Protein AF-A0A1V4BWB7-F1 (afdb_monomer)

Solvent-accessible surface area (backbone atoms only — not comparable to full-atom values): 20642 Å² total; per-residue (Å²): 146,87,88,88,88,85,84,88,91,84,83,90,84,82,88,85,82,88,80,96,76,82,94,84,78,76,69,77,76,63,47,62,66,50,51,54,54,48,50,62,63,54,66,79,53,86,84,67,81,90,70,73,50,73,68,50,43,53,51,14,32,57,49,35,65,58,34,25,68,77,72,52,50,54,88,41,44,70,60,51,52,50,48,33,22,75,69,68,36,31,64,73,89,55,71,66,53,59,60,57,43,18,52,18,40,15,50,45,24,48,78,68,77,42,82,51,59,18,49,67,43,75,66,52,43,54,53,48,49,62,55,74,71,51,90,84,80,83,86,74,83,72,81,63,79,58,46,68,92,53,27,50,78,29,22,69,79,28,43,75,71,51,69,60,80,74,37,77,70,62,63,72,67,77,68,92,73,94,74,65,86,89,62,67,47,40,52,41,37,31,44,65,68,57,40,58,32,33,44,40,38,46,54,56,37,50,39,64,67,51,40,74,71,70,68,73,68,69,41,59,58,62,29,39,49,58,34,27,39,23,40,53,48,74,42,65,78,55,100,53,96,77,32,58,9,20,31,40,33,38,31,28,33,26,40,35,39,30,80,85,68,45,80,46,44,31,22,42,34,42,35,45,31,17,20,17,22,92,94,20,53,33,28,42,84,86,64,48,75,45,75,91,46,65,69,50,31,58,20,92,72,51,36,73,69,34,78,40,47,40,68,60,33,47,43,79,59,56,32,56,50,22,15,23,12,18,28,63,73,32,28,32,41,34,32,22,33,45,47,91,35,80,60,94,62,82,87,54,95,83,44,50,69,40,66,38,68,67,46,39,93

Sequence (361 aa):
MLEALDRGIHGYFPFSHSGRLRRDRLDDWLTDELDEAIDEILDDFEGFDEFLTASQMSRAVQRNQVLSSQLGWQSHYDAIVRLLAATGCLRPNYSPGWQDLSAAIACWQQRQGLTADGIIGRDTWRRLQGILGRPTVPSQVKPSSPTQKALTYGVPGGTLLDPFYRDLDAKFIKKGKRTGRSRHLGIDVQARRGSPVYATLRPDVSIEKLNRYSLGISGQGMATLQYAKVFPWGISWDRQPGGYGGAVTLVCVYNYRRLNDLRAYFTLSIEYLHLITEQHPPKDDSGRLLEYANGRTLGPRMRHGAILYADELTGSSPLLVGYLGATRTPHVHIQASYRDGEYKTRPRRTDIKFDPTIMLY

Organism: NCBI:txid1960155

Foldseek 3Di:
DPPPDPDDDDDDDDDDDDDDDDPDPPPVPVPPVVVVVVVVVVVVPVPDDDFDDPVLLVVQLVQQVVVCVVVVCVVVQVVLQVVLCVVVLAPPPADDDSSSQLSSLLVVCVVVVHHSSSHCDPVVVVVSCVVSVDDDDDDDDDPPQDFLVQDPQQFRVWDWPDVCVVDPVSQLPLADDDDDPSPLLWTKTADPFFGWGFFAWDQWFFPVVVCSNVQPQQAGDIWGWFKWWKDKDFQPPDPDQQGLAIKMKTWIKTWDAGPVRDIFIKTKIKMKTQFAAPSQAAAELVRHGDPVCVNFHAANQRDHGRMGGNCNRNDRRTGTGTTFGSDHRTIIIMWMFIDGGDDNDDDDSPTRTHNCVSTGD

InterPro domains:
  IPR002477 Peptidoglycan binding-like [PF01471] (100-128)
  IPR036365 PGBD-like superfamily [SSF47090] (101-129)
  IPR036366 PGBD superfamily [G3DSA:1.10.101.10] (98-132)

Nearest PDB structures (foldseek):
  2ooj-assembly1_B  TM=1.207E-01  e=3.673E+00  Shewanella oneidensis MR-1

Secondary structure (DSSP, 8-state):
----S-S---------------SSSSSSSSSHHHHHHHHHHHHTTTT---PPPHHHHHHHHHHHHHHHHHTSGGGGHHHHHHHHHHTTSS-TT----HHHHHHHHHHHHHHTTS--SS---HHHHHHHHHHHTS-------------GGGEETTEET-EE--GGGT-TTHHHH----SSSGGG--SEEEE-STT-EEEE-B-SEEEHHHHHTTT---SB-SEEEEEEEEEEEEE--SSSSS--S-EEEEEEEEEEEEBTTS-EEEEEEEEEEEEE-BTTB--B-TTS-B-GGGTT--S-TT--TT-EEEHHHHHSSSPEEEEEB-SSSS-EEEEEEEEEES---SPPPTTSEEE-GGGTB-

Mean predicted aligned error: 17.78 Å

pLDDT: mean 71.64, std 20.45, range [27.72, 97.56]

Structure (mmCIF, N/CA/C/O backbone):
data_AF-A0A1V4BWB7-F1
#
_entry.id   AF-A0A1V4BWB7-F1
#
loop_
_atom_site.group_PDB
_atom_site.id
_atom_site.type_symbol
_atom_site.label_atom_id
_atom_site.label_alt_id
_atom_site.label_comp_id
_atom_site.label_asym_id
_atom_site.label_entity_id
_atom_site.label_seq_id
_atom_site.pdbx_PDB_ins_code
_atom_site.Cartn_x
_atom_site.Cartn_y
_atom_site.Cartn_z
_atom_site.occupancy
_atom_site.B_iso_or_equiv
_atom_site.auth_seq_id
_atom_site.auth_comp_id
_atom_site.auth_asym_id
_atom_site.auth_atom_id
_atom_site.pdbx_PDB_model_num
ATOM 1 N N . MET A 1 1 ? 22.613 11.356 -50.451 1.00 41.34 1 MET A N 1
ATOM 2 C CA . MET A 1 1 ? 22.021 12.162 -49.360 1.00 41.34 1 MET A CA 1
ATOM 3 C C . MET A 1 1 ? 23.138 12.790 -48.521 1.00 41.34 1 MET A C 1
ATOM 5 O O . MET A 1 1 ? 23.341 12.393 -47.385 1.00 41.34 1 MET A O 1
ATOM 9 N N . LEU A 1 2 ? 23.925 13.696 -49.124 1.00 32.97 2 LEU A N 1
ATOM 10 C CA . LEU A 1 2 ? 24.993 14.480 -48.473 1.00 32.97 2 LEU A CA 1
ATOM 11 C C . LEU A 1 2 ? 25.528 15.568 -49.438 1.00 32.97 2 LEU A C 1
ATOM 13 O O . LEU A 1 2 ? 26.725 15.661 -49.666 1.00 32.97 2 LEU A O 1
ATOM 17 N N . GLU A 1 3 ? 24.645 16.358 -50.071 1.00 34.06 3 GLU A N 1
ATOM 18 C CA . GLU A 1 3 ? 25.098 17.403 -51.017 1.00 34.06 3 GLU A CA 1
ATOM 19 C C . GLU A 1 3 ? 24.089 18.553 -51.259 1.00 34.06 3 GLU A C 1
ATOM 21 O O . GLU A 1 3 ? 23.891 18.995 -52.384 1.00 34.06 3 GLU A O 1
ATOM 26 N N . ALA A 1 4 ? 23.420 19.063 -50.215 1.00 33.25 4 ALA A N 1
ATOM 27 C CA . ALA A 1 4 ? 22.467 20.177 -50.383 1.00 33.25 4 ALA A CA 1
ATOM 28 C C . ALA A 1 4 ? 22.415 21.167 -49.203 1.00 33.25 4 ALA A C 1
ATOM 30 O O . ALA A 1 4 ? 21.342 21.604 -48.803 1.00 33.25 4 ALA A O 1
ATOM 31 N N . LEU A 1 5 ? 23.567 21.533 -48.630 1.00 33.09 5 LEU A N 1
ATOM 32 C CA . LEU A 1 5 ? 23.646 22.535 -47.552 1.00 33.09 5 LEU A CA 1
ATOM 33 C C . LEU A 1 5 ? 24.810 23.526 -47.743 1.00 33.09 5 LEU A C 1
ATOM 35 O O . LEU A 1 5 ? 25.464 23.900 -46.777 1.00 33.09 5 LEU A O 1
ATOM 39 N N . ASP A 1 6 ? 25.083 23.955 -48.982 1.00 34.56 6 ASP A N 1
ATOM 40 C CA . ASP A 1 6 ? 26.199 24.884 -49.245 1.00 34.56 6 ASP A CA 1
ATOM 41 C C . ASP A 1 6 ? 25.940 25.978 -50.295 1.00 34.56 6 ASP A C 1
ATOM 43 O O . ASP A 1 6 ? 26.852 26.385 -51.006 1.00 34.56 6 ASP A O 1
ATOM 47 N N . ARG A 1 7 ? 24.716 26.510 -50.428 1.00 32.66 7 ARG A N 1
ATOM 48 C CA . ARG A 1 7 ? 24.524 27.773 -51.175 1.00 32.66 7 ARG A CA 1
ATOM 49 C C . ARG A 1 7 ? 23.430 28.641 -50.569 1.00 32.66 7 ARG A C 1
ATOM 51 O O . ARG A 1 7 ? 22.255 28.320 -50.696 1.00 32.66 7 ARG A O 1
ATOM 58 N N . GLY A 1 8 ? 23.828 29.780 -49.994 1.00 29.75 8 GLY A N 1
ATOM 59 C CA . GLY A 1 8 ? 22.920 30.923 -49.849 1.00 29.75 8 GLY A CA 1
ATOM 60 C C . GLY A 1 8 ? 23.073 31.826 -48.623 1.00 29.75 8 GLY A C 1
ATOM 61 O O . GLY A 1 8 ? 22.055 32.273 -48.110 1.00 29.75 8 GLY A O 1
ATOM 62 N N . ILE A 1 9 ? 24.286 32.138 -48.147 1.00 39.94 9 ILE A N 1
ATOM 63 C CA . ILE A 1 9 ? 24.498 33.255 -47.202 1.00 39.94 9 ILE A CA 1
ATOM 64 C C . ILE A 1 9 ? 25.339 34.340 -47.883 1.00 39.94 9 ILE A C 1
ATOM 66 O O . ILE A 1 9 ? 26.558 34.261 -47.889 1.00 39.94 9 ILE A O 1
ATOM 70 N N . HIS A 1 10 ? 24.672 35.345 -48.453 1.00 32.78 10 HIS A N 1
ATOM 71 C CA . HIS A 1 10 ? 25.153 36.703 -48.772 1.00 32.78 10 HIS A CA 1
ATOM 72 C C . HIS A 1 10 ? 23.904 37.487 -49.220 1.00 32.78 10 HIS A C 1
ATOM 74 O O . HIS A 1 10 ? 23.202 37.018 -50.103 1.00 32.78 10 HIS A O 1
ATOM 80 N N . GLY A 1 11 ? 23.495 38.646 -48.718 1.00 27.72 11 GLY A N 1
ATOM 81 C CA . GLY A 1 11 ? 23.972 39.603 -47.730 1.00 27.72 11 GLY A CA 1
ATOM 82 C C . GLY A 1 11 ? 22.976 40.785 -47.724 1.00 27.72 11 GLY A C 1
ATOM 83 O O . GLY A 1 11 ? 22.028 40.791 -48.503 1.00 27.72 11 GLY A O 1
ATOM 84 N N . TYR A 1 12 ? 23.247 41.794 -46.890 1.00 29.14 12 TYR A N 1
ATOM 85 C CA . TYR A 1 12 ? 22.586 43.112 -46.787 1.00 29.14 12 TYR A CA 1
ATOM 86 C C . TYR A 1 12 ? 21.259 43.226 -46.012 1.00 29.14 12 TYR A C 1
ATOM 88 O O . TYR A 1 12 ? 20.168 43.077 -46.546 1.00 29.14 12 TYR A O 1
ATOM 96 N N . PHE A 1 13 ? 21.383 43.690 -44.763 1.00 28.58 13 PHE A N 1
ATOM 97 C CA . PHE A 1 13 ? 20.368 44.485 -44.066 1.00 28.58 13 PHE A CA 1
ATOM 98 C C . PHE A 1 13 ? 20.923 45.896 -43.814 1.00 28.58 13 PHE A C 1
ATOM 100 O O . PHE A 1 13 ? 21.972 46.017 -43.177 1.00 28.58 13 PHE A O 1
ATOM 107 N N . PRO A 1 14 ? 20.212 46.964 -44.216 1.00 38.03 14 PRO A N 1
ATOM 108 C CA . PRO A 1 14 ? 20.245 48.235 -43.516 1.00 38.03 14 PRO A CA 1
ATOM 109 C C . PRO A 1 14 ? 18.913 48.517 -42.796 1.00 38.03 14 PRO A C 1
ATOM 111 O O . PRO A 1 14 ? 17.891 47.866 -42.993 1.00 38.03 14 PRO A O 1
ATOM 114 N N . PHE A 1 15 ? 18.986 49.483 -41.889 1.00 31.62 15 PHE A N 1
ATOM 115 C CA . PHE A 1 15 ? 18.059 49.797 -40.807 1.00 31.62 15 PHE A CA 1
ATOM 116 C C . PHE A 1 15 ? 16.644 50.298 -41.196 1.00 31.62 15 PHE A C 1
ATOM 118 O O . PHE A 1 15 ? 16.490 51.243 -41.961 1.00 31.62 15 PHE A O 1
ATOM 125 N N . SER A 1 16 ? 15.668 49.830 -40.403 1.00 30.66 16 SER A N 1
ATOM 126 C CA . SER A 1 16 ? 14.622 50.600 -39.689 1.00 30.66 16 SER A CA 1
ATOM 127 C C . SER A 1 16 ? 13.200 50.813 -40.260 1.00 30.66 16 SER A C 1
ATOM 129 O O . SER A 1 16 ? 12.985 51.092 -41.429 1.00 30.66 16 SER A O 1
ATOM 131 N N . HIS A 1 17 ? 12.277 50.792 -39.284 1.00 27.77 17 HIS A N 1
ATOM 132 C CA . HIS A 1 17 ? 10.910 51.330 -39.187 1.00 27.77 17 HIS A CA 1
ATOM 133 C C . HIS A 1 17 ? 9.694 50.584 -39.781 1.00 27.77 17 HIS A C 1
ATOM 135 O O . HIS A 1 17 ? 9.448 50.543 -40.976 1.00 27.77 17 HIS A O 1
ATOM 141 N N . SER A 1 18 ? 8.869 50.126 -38.823 1.00 38.66 18 SER A N 1
ATOM 142 C CA . SER A 1 18 ? 7.396 50.122 -38.772 1.00 38.66 18 SER A CA 1
ATOM 143 C C . SER A 1 18 ? 6.608 49.575 -39.967 1.00 38.66 18 SER A C 1
ATOM 145 O O . SER A 1 18 ? 6.411 50.253 -40.968 1.00 38.66 18 SER A O 1
ATOM 147 N N . GLY A 1 19 ? 5.983 48.413 -39.771 1.00 27.83 19 GLY A N 1
ATOM 148 C CA . GLY A 1 19 ? 4.950 47.913 -40.674 1.00 27.83 19 GLY A CA 1
ATOM 149 C C . GLY A 1 19 ? 4.316 46.632 -40.154 1.00 27.83 19 GLY A C 1
ATOM 150 O O . GLY A 1 19 ? 4.832 45.542 -40.356 1.00 27.83 19 GLY A O 1
ATOM 151 N N . ARG A 1 20 ? 3.189 46.763 -39.457 1.00 43.62 20 ARG A N 1
ATOM 152 C CA . ARG A 1 20 ? 2.318 45.656 -39.056 1.00 43.62 20 ARG A CA 1
ATOM 153 C C . ARG A 1 20 ? 1.626 45.103 -40.309 1.00 43.62 20 ARG A C 1
ATOM 155 O O . ARG A 1 20 ? 0.682 45.732 -40.774 1.00 43.62 20 ARG A O 1
ATOM 162 N N . LEU A 1 21 ? 2.046 43.950 -40.836 1.00 33.38 21 LEU A N 1
ATOM 163 C CA . LEU A 1 21 ? 1.326 43.251 -41.911 1.00 33.38 21 LEU A CA 1
ATOM 164 C C . LEU A 1 21 ? 1.261 41.728 -41.680 1.00 33.38 21 LEU A C 1
ATOM 166 O O . LEU A 1 21 ? 2.263 41.032 -41.755 1.00 33.38 21 LEU A O 1
ATOM 170 N N . ARG A 1 22 ? 0.027 41.311 -41.356 1.00 33.91 22 ARG A N 1
ATOM 171 C CA . ARG A 1 22 ? -0.749 40.087 -41.661 1.00 33.91 22 ARG A CA 1
ATOM 172 C C . ARG A 1 22 ? -0.087 38.703 -41.603 1.00 33.91 22 ARG A C 1
ATOM 174 O O . ARG A 1 22 ? 0.901 38.421 -42.262 1.00 33.91 22 ARG A O 1
ATOM 181 N N . ARG A 1 23 ? -0.756 37.822 -40.853 1.00 35.28 23 ARG A N 1
ATOM 182 C CA . ARG A 1 23 ? -0.359 36.472 -40.438 1.00 35.28 23 ARG A CA 1
ATOM 183 C C . ARG A 1 23 ? -1.061 35.388 -41.268 1.00 35.28 23 ARG A C 1
ATOM 185 O O . ARG A 1 23 ? -1.191 34.268 -40.806 1.00 35.28 23 ARG A O 1
ATOM 192 N N . ASP A 1 24 ? -1.517 35.726 -42.473 1.00 41.19 24 ASP A N 1
ATOM 193 C CA . ASP A 1 24 ? -2.605 34.983 -43.124 1.00 41.19 24 ASP A CA 1
ATOM 194 C C . ASP A 1 24 ? -2.170 34.388 -44.479 1.00 41.19 24 ASP A C 1
ATOM 196 O O . ASP A 1 24 ? -2.973 34.276 -45.398 1.00 41.19 24 ASP A O 1
ATOM 200 N N . ARG A 1 25 ? -0.873 34.095 -44.667 1.00 41.81 25 ARG A N 1
ATOM 201 C CA . ARG A 1 25 ? -0.365 33.574 -45.956 1.00 41.81 25 ARG A CA 1
ATOM 202 C C . ARG A 1 25 ? 0.870 32.672 -45.885 1.00 41.81 25 ARG A C 1
ATOM 204 O O . ARG A 1 25 ? 1.511 32.453 -46.905 1.00 41.81 25 ARG A O 1
ATOM 211 N N . LEU A 1 26 ? 1.220 32.198 -44.692 1.00 36.69 26 LEU A N 1
ATOM 212 C CA . LEU A 1 26 ? 2.339 31.271 -44.471 1.00 36.69 26 LEU A CA 1
ATOM 213 C C . LEU A 1 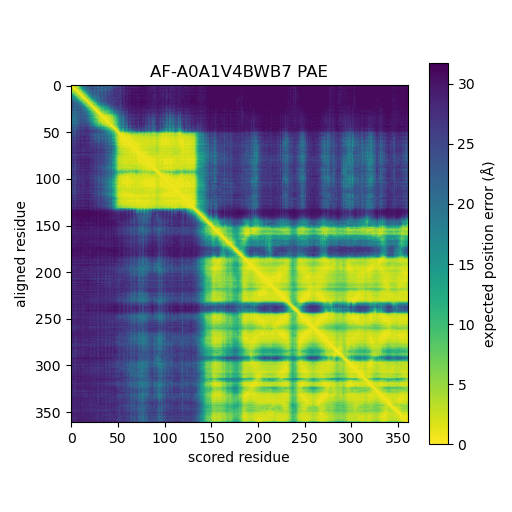26 ? 1.877 29.852 -44.101 1.00 36.69 26 LEU A C 1
ATOM 215 O O . LEU A 1 26 ? 2.723 28.971 -44.007 1.00 36.69 26 LEU A O 1
ATOM 219 N N . ASP A 1 27 ? 0.566 29.637 -43.950 1.00 43.03 27 ASP A N 1
ATOM 220 C CA . ASP A 1 27 ? 0.002 28.344 -43.543 1.00 43.03 27 ASP A CA 1
ATOM 221 C C . ASP A 1 27 ? -0.453 27.472 -44.734 1.00 43.03 27 ASP A C 1
ATOM 223 O O . ASP A 1 27 ? -0.511 26.262 -44.579 1.00 43.03 27 ASP A O 1
ATOM 227 N N . ASP A 1 28 ? -0.677 28.035 -45.930 1.00 47.97 28 ASP A N 1
ATOM 228 C CA . ASP A 1 28 ? -1.240 27.284 -47.077 1.00 47.97 28 ASP A CA 1
ATOM 229 C C . ASP A 1 28 ? -0.194 26.609 -47.989 1.00 47.97 28 ASP A C 1
ATOM 231 O O . ASP A 1 28 ? -0.557 25.843 -48.869 1.00 47.97 28 ASP A O 1
ATOM 235 N N . TRP A 1 29 ? 1.106 26.895 -47.841 1.00 44.22 29 TRP A N 1
ATOM 236 C CA . TRP A 1 29 ? 2.146 26.302 -48.712 1.00 44.22 29 TRP A CA 1
ATOM 237 C C . TRP A 1 29 ? 2.972 25.203 -48.028 1.00 44.22 29 TRP A C 1
ATOM 239 O O . TRP A 1 29 ? 3.779 24.545 -48.669 1.00 44.22 29 TRP A O 1
ATOM 249 N N . LEU A 1 30 ? 2.779 25.000 -46.722 1.00 44.06 30 LEU A N 1
ATOM 250 C CA . LEU A 1 30 ? 3.471 23.967 -45.938 1.00 44.06 30 LEU A CA 1
ATOM 251 C C . LEU A 1 30 ? 2.589 22.749 -45.632 1.00 44.06 30 LEU A C 1
ATOM 253 O O . LEU A 1 30 ? 3.098 21.774 -45.085 1.00 44.06 30 LEU A O 1
ATOM 257 N N . THR A 1 31 ? 1.296 22.802 -45.956 1.00 53.72 31 THR A N 1
ATOM 258 C CA . THR A 1 31 ? 0.353 21.695 -45.751 1.00 53.72 31 THR A CA 1
ATOM 259 C C . THR A 1 31 ? 0.317 20.752 -46.943 1.00 53.72 31 THR A C 1
ATOM 261 O O . THR A 1 31 ? 0.386 19.547 -46.750 1.00 53.72 31 THR A O 1
ATOM 264 N N . ASP A 1 32 ? 0.328 21.278 -48.167 1.00 48.19 32 ASP A N 1
ATOM 265 C CA . ASP A 1 32 ? 0.030 20.457 -49.346 1.00 48.19 32 ASP A CA 1
ATOM 266 C C . ASP A 1 32 ? 1.201 19.532 -49.740 1.00 48.19 32 ASP A C 1
ATOM 268 O O . ASP A 1 32 ? 0.980 18.364 -50.039 1.00 48.19 32 ASP A O 1
ATOM 272 N N . GLU A 1 33 ? 2.458 19.991 -49.641 1.00 52.78 33 GLU A N 1
ATOM 273 C CA . GLU A 1 33 ? 3.633 19.126 -49.887 1.00 52.78 33 GLU A CA 1
ATOM 274 C C . GLU A 1 33 ? 3.898 18.135 -48.740 1.00 52.78 33 GLU A C 1
ATOM 276 O O . GLU A 1 33 ? 4.535 17.101 -48.944 1.00 52.78 33 GLU A O 1
ATOM 281 N N . LEU A 1 34 ? 3.434 18.441 -47.523 1.00 52.09 34 LEU A N 1
ATOM 282 C CA . LEU A 1 34 ? 3.601 17.548 -46.377 1.00 52.09 34 LEU A CA 1
ATOM 283 C C . LEU A 1 34 ? 2.517 16.466 -46.359 1.00 52.09 34 LEU A C 1
ATOM 285 O O . LEU A 1 34 ? 2.826 15.331 -46.012 1.00 52.09 34 LEU A O 1
ATOM 289 N N . ASP A 1 35 ? 1.292 16.797 -46.768 1.00 50.22 35 ASP A N 1
ATOM 290 C CA . ASP A 1 35 ? 0.188 15.842 -46.857 1.00 50.22 35 ASP A CA 1
ATOM 291 C C . ASP A 1 35 ? 0.384 14.870 -48.037 1.00 50.22 35 ASP A C 1
ATOM 293 O O . ASP A 1 35 ? 0.224 13.667 -47.843 1.00 50.22 35 ASP A O 1
ATOM 297 N N . GLU A 1 36 ? 0.874 15.321 -49.203 1.00 53.59 36 GLU A N 1
ATOM 298 C CA . GLU A 1 36 ? 1.239 14.404 -50.304 1.00 53.59 36 GLU A CA 1
ATOM 299 C C . GLU A 1 36 ? 2.415 13.482 -49.936 1.00 53.59 36 GLU A C 1
ATOM 301 O O . GLU A 1 36 ? 2.388 12.292 -50.246 1.00 53.59 36 GLU A O 1
ATOM 306 N N . ALA A 1 37 ? 3.423 13.983 -49.209 1.00 54.28 37 ALA A N 1
ATOM 307 C CA . ALA A 1 37 ? 4.534 13.152 -48.735 1.00 54.28 37 ALA A CA 1
ATOM 308 C C . ALA A 1 37 ? 4.120 12.169 -47.623 1.00 54.28 37 ALA A C 1
ATOM 310 O O . ALA A 1 37 ? 4.767 11.138 -47.436 1.00 54.28 37 ALA A O 1
ATOM 311 N N . ILE A 1 38 ? 3.064 12.479 -46.864 1.00 53.22 38 ILE A N 1
ATOM 312 C CA . ILE A 1 38 ? 2.487 11.574 -45.866 1.00 53.22 38 ILE A CA 1
ATOM 313 C C . ILE A 1 38 ? 1.668 10.481 -46.558 1.00 53.22 38 ILE A C 1
ATOM 315 O O . ILE A 1 38 ? 1.820 9.319 -46.186 1.00 53.22 38 ILE A O 1
ATOM 319 N N . ASP A 1 39 ? 0.883 10.813 -47.583 1.00 45.84 39 ASP A N 1
ATOM 320 C CA . ASP A 1 39 ? 0.084 9.831 -48.324 1.00 45.84 39 ASP A CA 1
ATOM 321 C C . ASP A 1 39 ? 0.965 8.867 -49.148 1.00 45.84 39 ASP A C 1
ATOM 323 O O . ASP A 1 39 ? 0.732 7.659 -49.120 1.00 45.84 39 ASP A O 1
ATOM 327 N N . GLU A 1 40 ? 2.069 9.334 -49.752 1.00 52.09 40 GLU A N 1
ATOM 328 C CA . GLU A 1 40 ? 3.040 8.453 -50.438 1.00 52.09 40 GLU A CA 1
ATOM 329 C C . GLU A 1 40 ? 3.780 7.500 -49.473 1.00 52.09 40 GLU A C 1
ATOM 331 O O . GLU A 1 40 ? 4.120 6.375 -49.838 1.00 52.09 40 GLU A O 1
ATOM 336 N N . ILE A 1 41 ? 4.010 7.910 -48.218 1.00 53.12 41 ILE A N 1
ATOM 337 C CA . ILE A 1 41 ? 4.605 7.045 -47.178 1.00 53.12 41 ILE A CA 1
ATOM 338 C C . ILE A 1 41 ? 3.577 6.040 -46.625 1.00 53.12 41 ILE A C 1
ATOM 340 O O . ILE A 1 41 ? 3.964 4.985 -46.111 1.00 53.12 41 ILE A O 1
ATOM 344 N N . LEU A 1 42 ? 2.282 6.353 -46.707 1.00 44.00 42 LEU A N 1
ATOM 345 C CA . LEU A 1 42 ? 1.202 5.517 -46.183 1.00 44.00 42 LEU A CA 1
ATOM 346 C C . LEU A 1 42 ? 0.732 4.441 -47.173 1.00 44.00 42 LEU A C 1
ATOM 348 O O . LEU A 1 42 ? 0.340 3.366 -46.715 1.00 44.00 42 LEU A O 1
ATOM 352 N N . ASP A 1 43 ? 0.850 4.664 -48.484 1.00 42.81 43 ASP A N 1
ATOM 353 C CA . ASP A 1 43 ? 0.451 3.680 -49.507 1.00 42.81 43 ASP A CA 1
ATOM 354 C C . ASP A 1 43 ? 1.457 2.520 -49.680 1.00 42.81 43 ASP A C 1
ATOM 356 O O . ASP A 1 43 ? 1.069 1.404 -50.028 1.00 42.81 43 ASP A O 1
ATOM 360 N N . ASP A 1 44 ? 2.734 2.704 -49.321 1.00 41.91 44 ASP A N 1
ATOM 361 C CA . ASP A 1 44 ? 3.753 1.634 -49.351 1.00 41.91 44 ASP A CA 1
ATOM 362 C C . ASP A 1 44 ? 3.702 0.691 -48.123 1.00 41.91 44 ASP A C 1
ATOM 364 O O . ASP A 1 44 ? 4.496 -0.249 -47.999 1.00 41.91 44 ASP A O 1
ATOM 368 N N . PHE A 1 45 ? 2.753 0.908 -47.202 1.00 42.16 45 PHE A N 1
ATOM 369 C CA . PHE A 1 45 ? 2.585 0.140 -45.961 1.00 42.16 45 PHE A CA 1
ATOM 370 C C . PHE A 1 45 ? 1.312 -0.733 -45.936 1.00 42.16 45 PHE A C 1
ATOM 372 O O . PHE A 1 45 ? 0.800 -1.075 -44.864 1.00 42.16 45 PHE A O 1
ATOM 379 N N . GLU A 1 46 ? 0.816 -1.170 -47.099 1.00 41.88 46 GLU A N 1
ATOM 380 C CA . GLU A 1 46 ? -0.257 -2.171 -47.200 1.00 41.88 46 GLU A CA 1
ATOM 381 C C . GLU A 1 46 ? 0.228 -3.573 -46.783 1.00 41.88 46 GLU A C 1
ATOM 383 O O . GLU A 1 46 ? 0.567 -4.446 -47.583 1.00 41.88 46 GLU A O 1
ATOM 388 N N . GLY A 1 47 ? 0.265 -3.798 -45.470 1.00 42.69 47 GLY A N 1
ATOM 389 C CA . GLY A 1 47 ? 0.527 -5.113 -44.886 1.00 42.69 47 GLY A CA 1
ATOM 390 C C . GLY A 1 47 ? 0.798 -5.137 -43.383 1.00 42.69 47 GLY A C 1
ATOM 391 O O . GLY A 1 47 ? 1.259 -6.163 -42.883 1.00 42.69 47 GLY A O 1
ATOM 392 N N . PHE A 1 48 ? 0.555 -4.044 -42.653 1.00 40.53 48 PHE A N 1
ATOM 393 C CA . PHE A 1 48 ? 0.947 -3.931 -41.248 1.00 40.53 48 PHE A CA 1
ATOM 394 C C . PHE A 1 48 ? -0.244 -3.833 -40.291 1.00 40.53 48 PHE A C 1
ATOM 396 O O . PHE A 1 48 ? -1.149 -3.028 -40.476 1.00 40.53 48 PHE A O 1
ATOM 403 N N . ASP A 1 49 ? -0.194 -4.698 -39.275 1.00 50.16 49 ASP A N 1
ATOM 404 C CA . ASP A 1 49 ? -1.109 -4.873 -38.144 1.00 50.16 49 ASP A CA 1
ATOM 405 C C . ASP A 1 49 ? -2.011 -3.670 -37.811 1.00 50.16 49 ASP A C 1
ATOM 407 O O . ASP A 1 49 ? -1.544 -2.567 -37.529 1.00 50.16 49 ASP A O 1
ATOM 411 N N . GLU A 1 50 ? -3.319 -3.930 -37.743 1.00 56.44 50 GLU A N 1
ATOM 412 C CA . GLU A 1 50 ? -4.353 -2.987 -37.311 1.00 56.44 50 GLU A CA 1
ATOM 413 C C . GLU A 1 50 ? -4.142 -2.608 -35.831 1.00 56.44 50 GLU A C 1
ATOM 415 O O . GLU A 1 50 ? -4.668 -3.227 -34.901 1.00 56.44 50 GLU A O 1
ATOM 420 N N . PHE A 1 51 ? -3.314 -1.594 -35.585 1.00 64.81 51 PHE A N 1
ATOM 421 C CA . PHE A 1 51 ? -3.148 -1.011 -34.259 1.00 64.81 51 PHE A CA 1
ATOM 422 C C . PHE A 1 51 ? -4.425 -0.268 -33.841 1.00 64.81 51 PHE A C 1
ATOM 424 O O . PHE A 1 51 ? -5.042 0.452 -34.624 1.00 64.81 51 PHE A O 1
ATOM 431 N N . LEU A 1 52 ? -4.804 -0.395 -32.563 1.00 76.31 52 LEU A N 1
ATOM 432 C CA . LEU A 1 52 ? -5.928 0.352 -31.991 1.00 76.31 52 LEU A CA 1
ATOM 433 C C . LEU A 1 52 ? -5.724 1.864 -32.169 1.00 76.31 52 LEU A C 1
ATOM 435 O O . LEU A 1 52 ? -4.736 2.423 -31.687 1.00 76.31 52 LEU A O 1
ATOM 439 N N . THR A 1 53 ? -6.713 2.549 -32.744 1.00 84.44 53 THR A N 1
ATOM 440 C CA . THR A 1 53 ? -6.744 4.019 -32.767 1.00 84.44 53 THR A CA 1
ATOM 441 C C . THR A 1 53 ? -6.774 4.585 -31.342 1.00 84.44 53 THR A C 1
ATOM 443 O O . THR A 1 53 ? -7.225 3.931 -30.395 1.00 84.44 53 THR A O 1
ATOM 446 N N . ALA A 1 54 ? -6.377 5.848 -31.165 1.00 68.25 54 ALA A N 1
ATOM 447 C CA . ALA A 1 54 ? -6.399 6.509 -29.855 1.00 68.25 54 ALA A CA 1
ATOM 448 C C . ALA A 1 54 ? -7.790 6.475 -29.176 1.00 68.25 54 ALA A C 1
ATOM 450 O O . ALA A 1 54 ? -7.893 6.292 -27.958 1.00 68.25 54 ALA A O 1
ATOM 451 N N . SER A 1 55 ? -8.867 6.591 -29.963 1.00 69.94 55 SER A N 1
ATOM 452 C CA . SER A 1 55 ? -10.251 6.503 -29.475 1.00 69.94 55 SER A CA 1
ATOM 453 C C . SER A 1 55 ? -10.606 5.087 -29.004 1.00 69.94 55 SER A C 1
ATOM 455 O O . SER A 1 55 ? -11.130 4.907 -27.898 1.00 69.94 55 SER A O 1
ATOM 457 N N . GLN A 1 56 ? -10.252 4.061 -29.787 1.00 79.12 56 GLN A N 1
ATOM 458 C CA . GLN A 1 56 ? -10.464 2.661 -29.406 1.00 79.12 56 GLN A CA 1
ATOM 459 C C . GLN A 1 56 ? -9.639 2.286 -28.169 1.00 79.12 56 GLN A C 1
ATOM 461 O O . GLN A 1 56 ? -10.172 1.673 -27.246 1.00 79.12 56 GLN A O 1
ATOM 466 N N . MET A 1 57 ? -8.384 2.736 -28.088 1.00 80.12 57 MET A N 1
ATOM 467 C CA . MET A 1 57 ? -7.511 2.527 -26.933 1.00 80.12 57 MET A CA 1
ATOM 468 C C . MET A 1 57 ? -8.096 3.140 -25.653 1.00 80.12 57 MET A C 1
ATOM 470 O O . MET A 1 57 ? -8.167 2.480 -24.615 1.00 80.12 57 MET A O 1
ATOM 474 N N . SER A 1 58 ? -8.567 4.390 -25.713 1.00 62.50 58 SER A N 1
ATOM 475 C CA . SER A 1 58 ? -9.200 5.061 -24.569 1.00 62.50 58 SER A CA 1
ATOM 476 C C . SER A 1 58 ? -10.443 4.306 -24.084 1.00 62.50 58 SER A C 1
ATOM 478 O O . SER A 1 58 ? -10.602 4.038 -22.887 1.00 62.50 58 SER A O 1
ATOM 480 N N . ARG A 1 59 ? -11.294 3.870 -25.022 1.00 71.56 59 ARG A N 1
ATOM 481 C CA . ARG A 1 59 ? -12.470 3.045 -24.725 1.00 71.56 59 ARG A CA 1
ATOM 482 C C . ARG A 1 59 ? -12.079 1.704 -24.102 1.00 71.56 59 ARG A C 1
ATOM 484 O O . ARG A 1 59 ? -12.726 1.281 -23.140 1.00 71.56 59 ARG A O 1
ATOM 491 N N . ALA A 1 60 ? -11.038 1.051 -24.614 1.00 76.81 60 ALA A N 1
ATOM 492 C CA . ALA A 1 60 ? -10.567 -0.232 -24.112 1.00 76.81 60 ALA A CA 1
ATOM 493 C C . ALA A 1 60 ? -10.074 -0.129 -22.664 1.00 76.81 60 ALA A C 1
ATOM 495 O O . ALA A 1 60 ? -10.505 -0.892 -21.798 1.00 76.81 60 ALA A O 1
ATOM 496 N N . VAL A 1 61 ? -9.275 0.900 -22.370 1.00 68.88 61 VAL A N 1
ATOM 497 C CA . VAL A 1 61 ? -8.800 1.217 -21.018 1.00 68.88 61 VAL A CA 1
ATOM 498 C C . VAL A 1 61 ? -9.961 1.402 -20.041 1.00 68.88 61 VAL A C 1
ATOM 500 O O . VAL A 1 61 ? -9.982 0.770 -18.982 1.00 68.88 61 VAL A O 1
ATOM 503 N N . GLN A 1 62 ? -10.938 2.244 -20.387 1.00 60.31 62 GLN A N 1
ATOM 504 C CA . GLN A 1 62 ? -12.089 2.519 -19.520 1.00 60.31 62 GLN A CA 1
ATOM 505 C C . GLN A 1 62 ? -12.929 1.260 -19.280 1.00 60.31 62 GLN A C 1
ATOM 507 O O . GLN A 1 62 ? -13.321 0.969 -18.148 1.00 60.31 62 GLN A O 1
ATOM 512 N N . ARG A 1 63 ? -13.179 0.474 -20.334 1.00 75.38 63 ARG A N 1
ATOM 513 C CA . ARG A 1 63 ? -13.947 -0.773 -20.234 1.00 75.38 63 ARG A CA 1
ATOM 514 C C . ARG A 1 63 ? -13.226 -1.814 -19.392 1.00 75.38 63 ARG A C 1
ATOM 516 O O . ARG A 1 63 ? -13.869 -2.433 -18.551 1.00 75.38 63 ARG A O 1
ATOM 523 N N . ASN A 1 64 ? -11.915 -1.969 -19.554 1.00 76.75 64 ASN A N 1
ATOM 524 C CA . ASN A 1 64 ? -11.128 -2.917 -18.772 1.00 76.75 64 ASN A CA 1
ATOM 525 C C . ASN A 1 64 ? -11.110 -2.567 -17.284 1.00 76.75 64 ASN A C 1
ATOM 527 O O . ASN A 1 64 ? -11.267 -3.459 -16.456 1.00 76.75 64 ASN A O 1
ATOM 531 N N . GLN A 1 65 ? -11.007 -1.284 -16.929 1.00 71.38 65 GLN A N 1
ATOM 532 C CA . GLN A 1 65 ? -11.106 -0.848 -15.533 1.00 71.38 65 GLN A CA 1
ATOM 533 C C . GLN A 1 65 ? -12.420 -1.300 -14.884 1.00 71.38 65 GLN A C 1
ATOM 535 O O . GLN A 1 65 ? -12.391 -1.896 -13.810 1.00 71.38 65 GLN A O 1
ATOM 540 N N . VAL A 1 66 ? -13.554 -1.083 -15.555 1.00 62.75 66 VAL A N 1
ATOM 541 C CA . VAL A 1 66 ? -14.882 -1.468 -15.046 1.00 62.75 66 VAL A CA 1
ATOM 542 C C . VAL A 1 66 ? -15.084 -2.989 -15.041 1.00 62.75 66 VAL A C 1
ATOM 544 O O . VAL A 1 66 ? -15.528 -3.561 -14.045 1.00 62.75 66 VAL A O 1
ATOM 547 N N . LEU A 1 67 ? -14.755 -3.662 -16.145 1.00 68.25 67 LEU A N 1
ATOM 548 C CA . LEU A 1 67 ? -15.028 -5.090 -16.323 1.00 68.25 67 LEU A CA 1
ATOM 549 C C . LEU A 1 67 ? -14.125 -5.983 -15.467 1.00 68.25 67 LEU A C 1
ATOM 551 O O . LEU A 1 67 ? -14.541 -7.087 -15.121 1.00 68.25 67 LEU A O 1
ATOM 555 N N . SER A 1 68 ? -12.939 -5.500 -15.085 1.00 65.06 68 SER A N 1
ATOM 556 C CA . SER A 1 68 ? -11.992 -6.227 -14.230 1.00 65.06 68 SER A CA 1
ATOM 557 C C . SER A 1 68 ? -12.611 -6.767 -12.949 1.00 65.06 68 SER A C 1
ATOM 559 O O . SER A 1 68 ? -12.440 -7.948 -12.634 1.00 65.06 68 SER A O 1
ATOM 561 N N . SER A 1 69 ? -13.387 -5.939 -12.255 1.00 60.44 69 SER A N 1
ATOM 562 C CA . SER A 1 69 ? -14.077 -6.340 -11.034 1.00 60.44 69 SER A CA 1
ATOM 563 C C . SER A 1 69 ? -15.403 -7.042 -11.345 1.00 60.44 69 SER A C 1
ATOM 565 O O . SER A 1 69 ? -15.710 -8.051 -10.721 1.00 60.44 69 SER A O 1
ATOM 567 N N . GLN A 1 70 ? -16.166 -6.578 -12.347 1.00 63.19 70 GLN A N 1
ATOM 568 C CA . GLN A 1 70 ? -17.484 -7.149 -12.680 1.00 63.19 70 GLN A CA 1
ATOM 569 C C . GLN A 1 70 ? -17.423 -8.602 -13.171 1.00 63.19 70 GLN A C 1
ATOM 571 O O . GLN A 1 70 ? -18.314 -9.393 -12.876 1.00 63.19 70 GLN A O 1
ATOM 576 N N . LEU A 1 71 ? -16.387 -8.950 -13.934 1.00 62.69 71 LEU A N 1
ATOM 577 C CA . LEU A 1 71 ? -16.159 -10.306 -14.442 1.00 62.69 71 LEU A CA 1
ATOM 578 C C . LEU A 1 71 ? -15.184 -11.104 -13.564 1.00 62.69 71 LEU A C 1
ATOM 580 O O . LEU A 1 71 ? -14.925 -12.276 -13.841 1.00 62.69 71 LEU A O 1
ATOM 584 N N . GLY A 1 72 ? -14.628 -10.471 -12.526 1.00 61.12 72 GLY A N 1
ATOM 585 C CA . GLY A 1 72 ? -13.713 -11.087 -11.568 1.00 61.12 72 GLY A CA 1
ATOM 586 C C . GLY A 1 72 ? -12.320 -11.404 -12.114 1.00 61.12 72 GLY A C 1
ATOM 587 O O . GLY A 1 72 ? -11.528 -12.017 -11.407 1.00 61.12 72 GLY A O 1
ATOM 588 N N . TRP A 1 73 ? -11.971 -10.996 -13.339 1.00 79.50 73 TRP A N 1
ATOM 589 C CA . TRP A 1 73 ? -10.657 -11.312 -13.910 1.00 79.50 73 TRP A CA 1
ATOM 590 C C . TRP A 1 73 ? -9.508 -10.531 -13.268 1.00 79.50 73 TRP A C 1
ATOM 592 O O . TRP A 1 73 ? -8.348 -10.906 -13.434 1.00 79.50 73 TRP A O 1
ATOM 602 N N . GLN A 1 74 ? -9.801 -9.490 -12.482 1.00 68.88 74 GLN A N 1
ATOM 603 C CA . GLN A 1 74 ? -8.793 -8.746 -11.726 1.00 68.88 74 GLN A CA 1
ATOM 604 C C . GLN A 1 74 ? -7.977 -9.642 -10.777 1.00 68.88 74 GLN A C 1
ATOM 606 O O . GLN A 1 74 ? -6.774 -9.435 -10.638 1.00 68.88 74 GLN A O 1
ATOM 611 N N . SER A 1 75 ? -8.583 -10.676 -10.181 1.00 62.34 75 SER A N 1
ATOM 612 C CA . SER A 1 75 ? -7.863 -11.654 -9.344 1.00 62.34 75 SER A CA 1
ATOM 613 C C . SER A 1 75 ? -6.895 -12.536 -10.147 1.00 62.34 75 SER A C 1
ATOM 615 O O . SER A 1 75 ? -6.013 -13.177 -9.579 1.00 62.34 75 SER A O 1
ATOM 617 N N . HIS A 1 76 ? -7.026 -12.539 -11.476 1.00 73.06 76 HIS A N 1
ATOM 618 C CA . HIS A 1 76 ? -6.196 -13.280 -12.419 1.00 73.06 76 HIS A CA 1
ATOM 619 C C . HIS A 1 76 ? -5.235 -12.381 -13.206 1.00 73.06 76 HIS A C 1
ATOM 621 O O . HIS A 1 76 ? -4.566 -12.873 -14.115 1.00 73.06 76 HIS A O 1
ATOM 627 N N . TYR A 1 77 ? -5.128 -11.094 -12.857 1.00 73.69 77 TYR A N 1
ATOM 628 C CA . TYR A 1 77 ? -4.319 -10.105 -13.575 1.00 73.69 77 TYR A CA 1
ATOM 629 C C . TYR A 1 77 ? -2.897 -10.598 -13.877 1.00 73.69 77 TYR A C 1
ATOM 631 O O . TYR A 1 77 ? -2.476 -10.611 -15.031 1.00 73.69 77 TYR A O 1
ATOM 639 N N . ASP A 1 78 ? -2.187 -11.110 -12.871 1.00 67.25 78 ASP A N 1
ATOM 640 C CA . ASP A 1 78 ? -0.818 -11.607 -13.045 1.00 67.25 78 ASP A CA 1
ATOM 641 C C . ASP A 1 78 ? -0.738 -12.810 -13.992 1.00 67.25 78 ASP A C 1
ATOM 643 O O . ASP A 1 78 ? 0.249 -12.996 -14.702 1.00 67.25 78 ASP A O 1
ATOM 647 N N . ALA A 1 79 ? -1.759 -13.669 -13.989 1.00 74.81 79 ALA A N 1
ATOM 648 C CA . ALA A 1 79 ? -1.820 -14.823 -14.877 1.00 74.81 79 ALA A CA 1
ATOM 649 C C . ALA A 1 79 ? -2.085 -14.391 -16.326 1.00 74.81 79 ALA A C 1
ATOM 651 O O . ALA A 1 79 ? -1.462 -14.927 -17.239 1.00 74.81 79 ALA A O 1
ATOM 652 N N . ILE A 1 80 ? -2.936 -13.381 -16.517 1.00 83.81 80 ILE A N 1
ATOM 653 C CA . ILE A 1 80 ? -3.201 -12.760 -17.817 1.00 83.81 80 ILE A CA 1
ATOM 654 C C . ILE A 1 80 ? -1.922 -12.106 -18.348 1.00 83.81 80 ILE A C 1
ATOM 656 O O . ILE A 1 80 ? -1.490 -12.434 -19.444 1.00 83.81 80 ILE A O 1
ATOM 660 N N . VAL A 1 81 ? -1.248 -11.267 -17.556 1.00 79.19 81 VAL A N 1
ATOM 661 C CA . VAL A 1 81 ? 0.013 -10.610 -17.951 1.00 79.19 81 VAL A CA 1
ATOM 662 C C . VAL A 1 81 ? 1.091 -11.631 -18.330 1.00 79.19 81 VAL A C 1
ATOM 664 O O . VAL A 1 81 ? 1.755 -11.472 -19.354 1.00 79.19 81 VAL A O 1
ATOM 667 N N . ARG A 1 82 ? 1.236 -12.721 -17.561 1.00 76.81 82 ARG A N 1
ATOM 668 C CA . ARG A 1 82 ? 2.165 -13.815 -17.897 1.00 76.81 82 ARG A CA 1
ATOM 669 C C . ARG A 1 82 ? 1.811 -14.504 -19.210 1.00 76.81 82 ARG A C 1
ATOM 671 O O . ARG A 1 82 ? 2.715 -14.791 -19.987 1.00 76.81 82 ARG A O 1
ATOM 678 N N . LEU A 1 83 ? 0.527 -14.762 -19.455 1.00 87.50 83 LEU A N 1
ATOM 679 C CA . LEU A 1 83 ? 0.076 -15.352 -20.712 1.00 87.50 83 LEU A CA 1
ATOM 680 C C . LEU A 1 83 ? 0.409 -14.433 -21.890 1.00 87.50 83 LEU A C 1
ATOM 682 O O . LEU A 1 83 ? 1.003 -14.896 -22.855 1.00 87.50 83 LEU A O 1
ATOM 686 N N . LEU A 1 84 ? 0.097 -13.138 -21.789 1.00 88.81 84 LEU A N 1
ATOM 687 C CA . LEU A 1 84 ? 0.375 -12.166 -22.851 1.00 88.81 84 LEU A CA 1
ATOM 688 C C . LEU A 1 84 ? 1.871 -12.060 -23.156 1.00 88.81 84 LEU A C 1
ATOM 690 O O . LEU A 1 84 ? 2.260 -11.953 -24.320 1.00 88.81 84 LEU A O 1
ATOM 694 N N . ALA A 1 85 ? 2.710 -12.138 -22.120 1.00 78.25 85 ALA A N 1
ATOM 695 C CA . ALA A 1 85 ? 4.155 -12.183 -22.281 1.00 78.25 85 ALA A CA 1
ATOM 696 C C . ALA A 1 85 ? 4.628 -13.473 -22.966 1.00 78.25 85 ALA A C 1
ATOM 698 O O . ALA A 1 85 ? 5.425 -13.422 -23.900 1.00 78.25 85 ALA A O 1
ATOM 699 N N . ALA A 1 86 ? 4.103 -14.627 -22.547 1.00 78.94 86 ALA A N 1
ATOM 700 C CA . ALA A 1 86 ? 4.430 -15.922 -23.140 1.00 78.94 86 ALA A CA 1
ATOM 701 C C . ALA A 1 86 ? 3.982 -16.031 -24.606 1.00 78.94 86 ALA A C 1
ATOM 703 O O . ALA A 1 86 ? 4.617 -16.725 -25.394 1.00 78.94 86 ALA A O 1
ATOM 704 N N . THR A 1 87 ? 2.915 -15.325 -24.989 1.00 86.38 87 THR A N 1
ATOM 705 C CA . THR A 1 87 ? 2.453 -15.256 -26.379 1.00 86.38 87 THR A CA 1
ATOM 706 C C . THR A 1 87 ? 3.130 -14.152 -27.184 1.00 86.38 87 THR A C 1
ATOM 708 O O . THR A 1 87 ? 2.732 -13.937 -28.321 1.00 86.38 87 THR A O 1
ATOM 711 N N . GLY A 1 88 ? 4.103 -13.421 -26.629 1.00 84.31 88 GLY A N 1
ATOM 712 C CA . GLY A 1 88 ? 4.804 -12.336 -27.324 1.00 84.31 88 GLY A CA 1
ATOM 713 C C . GLY A 1 88 ? 3.948 -11.100 -27.624 1.00 84.31 88 GLY A C 1
ATOM 714 O O . GLY A 1 88 ? 4.384 -10.236 -28.374 1.00 84.31 88 GLY A O 1
ATOM 715 N N . CYS A 1 89 ? 2.747 -11.002 -27.045 1.00 88.25 89 CYS A N 1
ATOM 716 C CA . CYS A 1 89 ? 1.898 -9.808 -27.142 1.00 88.25 89 CYS A CA 1
ATOM 717 C C . CYS A 1 89 ? 2.228 -8.767 -26.076 1.00 88.25 89 CYS A C 1
ATOM 719 O O . CYS A 1 89 ? 1.771 -7.630 -26.131 1.00 88.25 89 CYS A O 1
ATOM 721 N N . LEU A 1 90 ? 3.031 -9.160 -25.094 1.00 83.44 90 LEU A N 1
ATOM 722 C CA . LEU A 1 90 ? 3.587 -8.282 -24.094 1.00 83.44 90 LEU A CA 1
ATOM 723 C C . LEU A 1 90 ? 5.071 -8.591 -23.940 1.00 83.44 90 LEU A C 1
ATOM 725 O O . LEU A 1 90 ? 5.510 -9.729 -24.096 1.00 83.44 90 LEU A O 1
ATOM 729 N N . ARG A 1 91 ? 5.863 -7.578 -23.602 1.00 70.25 91 ARG A N 1
ATOM 730 C CA . ARG A 1 91 ? 7.268 -7.802 -23.264 1.00 70.25 91 ARG A CA 1
ATOM 731 C C . ARG A 1 91 ? 7.370 -8.690 -22.008 1.00 70.25 91 ARG A C 1
ATOM 733 O O . ARG A 1 91 ? 6.622 -8.469 -21.052 1.00 70.25 91 ARG A O 1
ATOM 740 N N . PRO A 1 92 ? 8.282 -9.678 -21.961 1.00 50.16 92 PRO A N 1
ATOM 741 C CA . PRO A 1 92 ? 8.538 -10.440 -20.742 1.00 50.16 92 PRO A CA 1
ATOM 742 C C . PRO A 1 92 ? 8.969 -9.529 -19.588 1.00 50.16 92 PRO A C 1
ATOM 744 O O . PRO A 1 92 ? 9.662 -8.537 -19.803 1.00 50.16 92 PRO A O 1
ATOM 747 N N . ASN A 1 93 ? 8.587 -9.878 -18.356 1.00 48.19 93 ASN A N 1
ATOM 748 C CA . ASN A 1 93 ? 8.940 -9.144 -17.128 1.00 48.19 93 ASN A CA 1
ATOM 749 C C . ASN A 1 93 ? 8.496 -7.668 -17.096 1.00 48.19 93 ASN A C 1
ATOM 751 O O . ASN A 1 93 ? 8.998 -6.882 -16.293 1.00 48.19 93 ASN A O 1
ATOM 755 N N . TYR A 1 94 ? 7.533 -7.301 -17.940 1.00 51.25 94 TYR A N 1
ATOM 756 C CA . TYR A 1 94 ? 6.930 -5.979 -17.991 1.00 51.25 94 TYR A CA 1
ATOM 757 C C . TYR A 1 94 ? 5.559 -5.996 -17.302 1.00 51.25 94 TYR A C 1
ATOM 759 O O . TYR A 1 94 ? 4.725 -6.853 -17.589 1.00 51.25 94 TYR A O 1
ATOM 767 N N . SER A 1 95 ? 5.327 -5.057 -16.379 1.00 55.34 95 SER A N 1
ATOM 768 C CA . SER A 1 95 ? 4.013 -4.843 -15.761 1.00 55.34 95 SER A CA 1
ATOM 769 C C . SER A 1 95 ? 3.307 -3.708 -16.505 1.00 55.34 95 SER A C 1
ATOM 771 O O . SER A 1 95 ? 3.683 -2.550 -16.306 1.00 55.34 95 SER A O 1
ATOM 773 N N . PRO A 1 96 ? 2.307 -4.002 -17.348 1.00 61.91 96 PRO A N 1
ATOM 774 C CA . PRO A 1 96 ? 1.732 -3.004 -18.234 1.00 61.91 96 PRO A CA 1
ATOM 775 C C . PRO A 1 96 ? 0.899 -1.971 -17.474 1.00 61.91 96 PRO A C 1
ATOM 777 O O . PRO A 1 96 ? 0.220 -2.297 -16.494 1.00 61.91 96 PRO A O 1
ATOM 780 N N . GLY A 1 97 ? 0.915 -0.724 -17.958 1.00 58.41 97 GLY A N 1
ATOM 781 C CA . GLY A 1 97 ? -0.155 0.228 -17.673 1.00 58.41 97 GLY A CA 1
ATOM 782 C C . GLY A 1 97 ? -1.453 -0.199 -18.369 1.00 58.41 97 GLY A C 1
ATOM 783 O O . GLY A 1 97 ? -1.485 -1.167 -19.122 1.00 58.41 97 GLY A O 1
ATOM 784 N N . TRP A 1 98 ? -2.559 0.519 -18.151 1.00 69.56 98 TRP A N 1
ATOM 785 C CA . TRP A 1 98 ? -3.835 0.132 -18.775 1.00 69.56 98 TRP A CA 1
ATOM 786 C C . TRP A 1 98 ? -3.809 0.192 -20.306 1.00 69.56 98 TRP A C 1
ATOM 788 O O . TRP A 1 98 ? -4.480 -0.614 -20.948 1.00 69.56 98 TRP A O 1
ATOM 798 N N . GLN A 1 99 ? -3.066 1.142 -20.876 1.00 70.31 99 GLN A N 1
ATOM 799 C CA . GLN A 1 99 ? -2.920 1.283 -22.326 1.00 70.31 99 GLN A CA 1
ATOM 800 C C . GLN A 1 99 ? -2.122 0.109 -22.894 1.00 70.31 99 GLN A C 1
ATOM 802 O O . GLN A 1 99 ? -2.618 -0.587 -23.773 1.00 70.31 99 GLN A O 1
ATOM 807 N N . ASP A 1 100 ? -0.960 -0.197 -22.312 1.00 65.12 100 ASP A N 1
ATOM 808 C CA . ASP A 1 100 ? -0.123 -1.317 -22.757 1.00 65.12 100 ASP A CA 1
ATOM 809 C C . ASP A 1 100 ? -0.816 -2.668 -22.568 1.00 65.12 100 ASP A C 1
ATOM 811 O O . ASP A 1 100 ? -0.671 -3.571 -23.388 1.00 65.12 100 ASP A O 1
ATOM 815 N N . LEU A 1 101 ? -1.614 -2.806 -21.505 1.00 79.56 101 LEU A N 1
ATOM 816 C CA . LEU A 1 101 ? -2.435 -3.989 -21.290 1.00 79.56 101 LEU A CA 1
ATOM 817 C C . LEU A 1 101 ? -3.486 -4.118 -22.392 1.00 79.56 101 LEU A C 1
ATOM 819 O O . LEU A 1 101 ? -3.659 -5.202 -22.930 1.00 79.56 101 LEU A O 1
ATOM 823 N N . SER A 1 102 ? -4.175 -3.029 -22.736 1.00 85.19 102 SER A N 1
ATOM 824 C CA . SER A 1 102 ? -5.221 -3.053 -23.765 1.00 85.19 102 SER A CA 1
ATOM 825 C C . SER A 1 102 ? -4.628 -3.326 -25.154 1.00 85.19 102 SER A C 1
ATOM 827 O O . SER A 1 102 ? -5.182 -4.128 -25.898 1.00 85.19 102 SER A O 1
ATOM 829 N N . ALA A 1 103 ? -3.452 -2.772 -25.466 1.00 81.62 103 ALA A N 1
ATOM 830 C CA . ALA A 1 103 ? -2.703 -3.092 -26.684 1.00 81.62 103 ALA A CA 1
ATOM 831 C C . ALA A 1 103 ? -2.297 -4.576 -26.742 1.00 81.62 103 ALA A C 1
ATOM 833 O O . ALA A 1 103 ? -2.514 -5.256 -27.743 1.00 81.62 103 ALA A O 1
ATOM 834 N N . ALA A 1 104 ? -1.758 -5.110 -25.643 1.00 88.94 104 ALA A N 1
ATOM 835 C CA . ALA A 1 104 ? -1.363 -6.512 -25.566 1.00 88.94 104 ALA A CA 1
ATOM 836 C C . ALA A 1 104 ? -2.563 -7.465 -25.662 1.00 88.94 104 ALA A C 1
ATOM 838 O O . ALA A 1 104 ? -2.460 -8.531 -26.269 1.00 88.94 104 ALA A O 1
ATOM 839 N N . ILE A 1 105 ? -3.710 -7.082 -25.094 1.00 96.50 105 ILE A N 1
ATOM 840 C CA . ILE A 1 105 ? -4.960 -7.829 -25.238 1.00 96.50 105 ILE A CA 1
ATOM 841 C C . ILE A 1 105 ? -5.438 -7.814 -26.688 1.00 96.50 105 ILE A C 1
ATOM 843 O O . ILE A 1 105 ? -5.817 -8.876 -27.168 1.00 96.50 105 ILE A O 1
ATOM 847 N N . ALA A 1 106 ? -5.358 -6.683 -27.396 1.00 93.06 106 ALA A N 1
ATOM 848 C CA . ALA A 1 106 ? -5.723 -6.606 -28.811 1.00 93.06 106 ALA A CA 1
ATOM 849 C C . ALA A 1 106 ? -4.857 -7.544 -29.669 1.00 93.06 106 ALA A C 1
ATOM 851 O O . ALA A 1 106 ? -5.397 -8.390 -30.380 1.00 93.06 106 ALA A O 1
ATOM 852 N N . CYS A 1 107 ? -3.529 -7.503 -29.495 1.00 94.12 107 CYS A N 1
ATOM 853 C CA . CYS A 1 107 ? -2.610 -8.459 -30.129 1.00 94.12 107 CYS A CA 1
ATOM 854 C C . CYS A 1 107 ? -3.000 -9.911 -29.829 1.00 94.12 107 CYS A C 1
ATOM 856 O O . CYS A 1 107 ? -3.019 -10.776 -30.706 1.00 94.12 107 CYS A O 1
ATOM 858 N N . TRP A 1 108 ? -3.314 -10.214 -28.568 1.00 95.94 108 TRP A N 1
ATOM 859 C CA . TRP A 1 108 ? -3.651 -11.576 -28.179 1.00 95.94 108 TRP A CA 1
ATOM 860 C C . TRP A 1 108 ? -4.992 -12.015 -28.767 1.00 95.94 108 TRP A C 1
ATOM 862 O O . TRP A 1 108 ? -5.090 -13.128 -29.275 1.00 95.94 108 TRP A O 1
ATOM 872 N N . GLN A 1 109 ? -6.004 -11.147 -28.755 1.00 96.94 109 GLN A N 1
ATOM 873 C CA . GLN A 1 109 ? -7.312 -11.382 -29.365 1.00 96.94 109 GLN A CA 1
ATOM 874 C C . GLN A 1 109 ? -7.179 -11.698 -30.853 1.00 96.94 109 GLN A C 1
ATOM 876 O O . GLN A 1 109 ? -7.715 -12.718 -31.285 1.00 96.94 109 GLN A O 1
ATOM 881 N N . GLN A 1 110 ? -6.390 -10.912 -31.590 1.00 93.88 110 GLN A N 1
ATOM 882 C CA . GLN A 1 110 ? -6.085 -11.150 -33.002 1.00 93.88 110 GLN A CA 1
ATOM 883 C C . GLN A 1 110 ? -5.530 -12.570 -33.209 1.00 93.88 110 GLN A C 1
ATOM 885 O O . GLN A 1 110 ? -6.071 -13.350 -33.992 1.00 93.88 110 GLN A O 1
ATOM 890 N N . ARG A 1 111 ? -4.532 -12.976 -32.409 1.00 91.69 111 ARG A N 1
ATOM 891 C CA . ARG A 1 111 ? -3.945 -14.334 -32.453 1.00 91.69 111 ARG A CA 1
ATOM 892 C C . ARG A 1 111 ? -4.909 -15.445 -32.034 1.00 91.69 111 ARG A C 1
ATOM 894 O O . ARG A 1 111 ? -4.674 -16.609 -32.344 1.00 91.69 111 ARG A O 1
ATOM 901 N N . GLN A 1 112 ? -5.958 -15.118 -31.284 1.00 92.50 112 GLN A N 1
ATOM 902 C CA . GLN A 1 112 ? -6.997 -16.062 -30.873 1.00 92.50 112 GLN A CA 1
ATOM 903 C C . GLN A 1 112 ? -8.202 -16.100 -31.824 1.00 92.50 112 GLN A C 1
ATOM 905 O O . GLN A 1 112 ? -9.125 -16.876 -31.556 1.00 92.50 112 GLN A O 1
ATOM 910 N N . GLY A 1 113 ? -8.210 -15.294 -32.895 1.00 91.44 113 GLY A N 1
ATOM 911 C CA . GLY A 1 113 ? -9.354 -15.149 -33.801 1.00 91.44 113 GLY A CA 1
ATOM 912 C C . GLY A 1 113 ? -10.548 -14.429 -33.163 1.00 91.44 113 GLY A C 1
ATOM 913 O O . GLY A 1 113 ? -11.691 -14.682 -33.533 1.00 91.44 113 GLY A O 1
ATOM 914 N N . LEU A 1 114 ? -10.298 -13.589 -32.157 1.00 92.81 114 LEU A N 1
ATOM 915 C CA . LEU A 1 114 ? -11.286 -12.707 -31.538 1.00 92.81 114 LEU A CA 1
ATOM 916 C C . LEU A 1 114 ? -11.171 -11.302 -32.139 1.00 92.81 114 LEU A C 1
ATOM 918 O O . LEU A 1 114 ? -10.119 -10.928 -32.654 1.00 92.81 114 LEU A O 1
ATOM 922 N N . THR A 1 115 ? -12.223 -10.492 -32.006 1.00 93.00 115 THR A N 1
ATOM 923 C CA . THR A 1 115 ? -12.146 -9.057 -32.310 1.00 93.00 115 THR A CA 1
ATOM 924 C C . THR A 1 115 ? -11.047 -8.409 -31.465 1.00 93.00 115 THR A C 1
ATOM 926 O O . THR A 1 115 ? 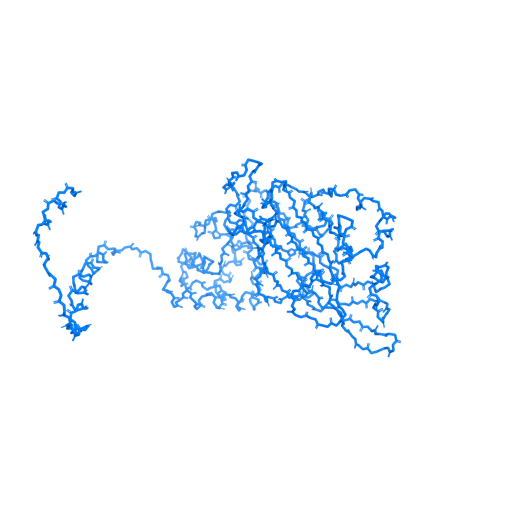-11.101 -8.474 -30.236 1.00 93.00 115 THR A O 1
ATOM 929 N N . ALA A 1 116 ? -10.056 -7.802 -32.120 1.00 94.62 116 ALA A N 1
ATOM 930 C CA . ALA A 1 116 ? -8.882 -7.193 -31.496 1.00 94.62 116 ALA A CA 1
ATOM 931 C C . ALA A 1 116 ? -9.186 -5.799 -30.919 1.00 94.62 116 ALA A C 1
ATOM 933 O O . ALA A 1 116 ? -8.552 -4.813 -31.271 1.00 94.62 116 ALA A O 1
ATOM 934 N N . ASP A 1 117 ? -10.184 -5.699 -30.038 1.00 89.25 117 ASP A N 1
ATOM 935 C CA . ASP A 1 117 ? -10.652 -4.429 -29.465 1.00 89.25 117 ASP A CA 1
ATOM 936 C C . ASP A 1 117 ? -9.910 -4.000 -28.185 1.00 89.25 117 ASP A C 1
ATOM 938 O O . ASP A 1 117 ? -10.181 -2.936 -27.625 1.00 89.25 117 ASP A O 1
ATOM 942 N N . GLY A 1 118 ? -8.983 -4.827 -27.699 1.00 92.81 118 GLY A N 1
ATOM 943 C CA . GLY A 1 118 ? -8.218 -4.593 -26.480 1.00 92.81 118 GLY A CA 1
ATOM 944 C C . GLY A 1 118 ? -9.019 -4.774 -25.193 1.00 92.81 118 GLY A C 1
ATOM 945 O O . GLY A 1 118 ? -8.514 -4.437 -24.120 1.00 92.81 118 GLY A O 1
ATOM 946 N N . ILE A 1 119 ? -10.253 -5.288 -25.255 1.00 95.50 119 ILE A N 1
ATOM 947 C CA . ILE A 1 119 ? -11.169 -5.386 -24.114 1.00 95.50 119 ILE A CA 1
ATOM 948 C C . ILE A 1 119 ? -11.266 -6.829 -23.606 1.00 95.50 119 ILE A C 1
ATOM 950 O O . ILE A 1 119 ? -11.661 -7.765 -24.304 1.00 95.50 119 ILE A O 1
ATOM 954 N N . ILE A 1 120 ? -11.028 -7.016 -22.307 1.00 91.44 120 ILE A N 1
ATOM 955 C CA . ILE A 1 120 ? -11.301 -8.271 -21.599 1.00 91.44 120 ILE A CA 1
ATOM 956 C C . ILE A 1 120 ? -12.795 -8.329 -21.243 1.00 91.44 120 ILE A C 1
ATOM 958 O O . ILE A 1 120 ? -13.208 -8.200 -20.086 1.00 91.44 120 ILE A O 1
ATOM 962 N N . GLY A 1 121 ? -13.617 -8.472 -22.285 1.00 87.25 121 GLY A N 1
ATOM 963 C CA . GLY A 1 121 ? -15.058 -8.698 -22.209 1.00 87.25 121 GLY A CA 1
ATOM 964 C C . GLY A 1 121 ? -15.402 -10.146 -21.862 1.00 87.25 121 GLY A C 1
ATOM 965 O O . GLY A 1 121 ? -14.523 -10.966 -21.608 1.00 87.25 121 GLY A O 1
ATOM 966 N N . ARG A 1 122 ? -16.696 -10.489 -21.866 1.00 85.31 122 ARG A N 1
ATOM 967 C CA . ARG A 1 122 ? -17.173 -11.832 -21.487 1.00 85.31 122 ARG A CA 1
ATOM 968 C C . ARG A 1 122 ? -16.537 -12.946 -22.327 1.00 85.31 122 ARG A C 1
ATOM 970 O O . ARG A 1 122 ? -16.134 -13.960 -21.762 1.00 85.31 122 ARG A O 1
ATOM 977 N N . ASP A 1 123 ? -16.430 -12.760 -23.640 1.00 87.44 123 ASP A N 1
ATOM 978 C CA . ASP A 1 123 ? -15.915 -13.797 -24.542 1.00 87.44 123 ASP A CA 1
ATOM 979 C C . ASP A 1 123 ? -14.387 -13.907 -24.481 1.00 87.44 123 ASP A C 1
ATOM 981 O O . ASP A 1 123 ? -13.865 -15.014 -24.326 1.00 87.44 123 ASP A O 1
ATOM 985 N N . THR A 1 124 ? -13.676 -12.771 -24.454 1.00 95.44 124 THR A N 1
ATOM 986 C CA . THR A 1 124 ? -12.233 -12.716 -24.161 1.00 95.44 124 THR A CA 1
ATOM 987 C C . THR A 1 124 ? -11.929 -13.404 -22.828 1.00 95.44 124 THR A C 1
ATOM 989 O O . THR A 1 124 ? -11.036 -14.247 -22.745 1.00 95.44 124 THR A O 1
ATOM 992 N N . TRP A 1 125 ? -12.710 -13.108 -21.784 1.00 93.00 125 TRP A N 1
ATOM 993 C CA . TRP A 1 125 ? -12.517 -13.686 -20.459 1.00 93.00 125 TRP A CA 1
ATOM 994 C C . TRP A 1 125 ? -12.777 -15.192 -20.431 1.00 93.00 125 TRP A C 1
ATOM 996 O O . TRP A 1 125 ? -11.941 -15.940 -19.929 1.00 93.00 125 TRP A O 1
ATOM 1006 N N . ARG A 1 126 ? -13.865 -15.667 -21.048 1.00 89.00 126 ARG A N 1
ATOM 1007 C CA . ARG A 1 126 ? -14.156 -17.106 -21.164 1.00 89.00 126 ARG A CA 1
ATOM 1008 C C . ARG A 1 126 ? -13.009 -17.855 -21.854 1.00 89.00 126 ARG A C 1
ATOM 1010 O O . ARG A 1 126 ? -12.627 -18.941 -21.416 1.00 89.00 126 ARG A O 1
ATOM 1017 N N . ARG A 1 127 ? -12.429 -17.271 -22.910 1.00 91.25 127 ARG A N 1
ATOM 1018 C CA . ARG A 1 127 ? -11.281 -17.844 -23.632 1.00 91.25 127 ARG A CA 1
ATOM 1019 C C . ARG A 1 127 ? -10.030 -17.901 -22.754 1.00 91.25 127 ARG A C 1
ATOM 1021 O O . ARG A 1 127 ? -9.383 -18.946 -22.697 1.00 91.25 127 ARG A O 1
ATOM 1028 N N . LEU A 1 128 ? -9.730 -16.816 -22.037 1.00 91.62 128 LEU A N 1
ATOM 1029 C CA . LEU A 1 128 ? -8.627 -16.755 -21.076 1.00 91.62 128 LEU A CA 1
ATOM 1030 C C . LEU A 1 128 ? -8.791 -17.806 -19.973 1.00 91.62 128 LEU A C 1
ATOM 1032 O O . LEU A 1 128 ? -7.853 -18.550 -19.714 1.00 91.62 128 LEU A O 1
ATOM 1036 N N . GLN A 1 129 ? -9.976 -17.941 -19.375 1.00 87.19 129 GLN A N 1
ATOM 1037 C CA . GLN A 1 129 ? -10.247 -18.947 -18.340 1.00 87.19 129 GLN A CA 1
ATOM 1038 C C . GLN A 1 129 ? -9.971 -20.375 -18.826 1.00 87.19 129 GLN A C 1
ATOM 1040 O O . GLN A 1 129 ? -9.367 -21.161 -18.098 1.00 87.19 129 GLN A O 1
ATOM 1045 N N . GLY A 1 130 ? -10.344 -20.703 -20.067 1.00 85.25 130 GLY A N 1
ATOM 1046 C CA . GLY A 1 130 ? -10.062 -22.014 -20.657 1.00 85.25 130 GLY A CA 1
ATOM 1047 C C . GLY A 1 130 ? -8.566 -22.317 -20.810 1.00 85.25 130 GLY A C 1
ATOM 1048 O O . GLY A 1 130 ? -8.165 -23.474 -20.715 1.00 85.25 130 GLY A O 1
ATOM 1049 N N . ILE A 1 131 ? -7.737 -21.290 -21.017 1.00 85.56 131 ILE A N 1
ATOM 1050 C CA . ILE A 1 131 ? -6.275 -21.418 -21.123 1.00 85.56 131 ILE A CA 1
ATOM 1051 C C . ILE A 1 131 ? -5.635 -21.442 -19.732 1.00 85.56 131 ILE A C 1
ATOM 1053 O O . ILE A 1 131 ? -4.806 -22.302 -19.453 1.00 85.56 131 ILE A O 1
ATOM 1057 N N . LEU A 1 132 ? -6.068 -20.554 -18.835 1.00 82.69 132 LEU A N 1
ATOM 1058 C CA . LEU A 1 132 ? -5.571 -20.460 -17.460 1.00 82.69 132 LEU A CA 1
ATOM 1059 C C . LEU A 1 132 ? -5.957 -21.675 -16.595 1.00 82.69 132 LEU A C 1
ATOM 1061 O O . LEU A 1 132 ? -5.298 -21.940 -15.592 1.00 82.69 132 LEU A O 1
ATOM 1065 N N . GLY A 1 133 ? -7.006 -22.410 -16.975 1.00 68.50 133 GLY A N 1
ATOM 1066 C CA . GLY A 1 133 ? -7.441 -23.651 -16.331 1.00 68.50 133 GLY A CA 1
ATOM 1067 C C . GLY A 1 133 ? -6.735 -24.923 -16.822 1.00 68.50 133 GLY A C 1
ATOM 1068 O O . GLY A 1 133 ? -6.979 -25.991 -16.264 1.00 68.50 133 GLY A O 1
ATOM 1069 N N . ARG A 1 134 ? -5.869 -24.850 -17.845 1.00 46.28 134 ARG A N 1
ATOM 1070 C CA . ARG A 1 134 ? -5.076 -25.997 -18.322 1.00 46.28 134 ARG A CA 1
ATOM 1071 C C . ARG A 1 134 ? -3.691 -25.995 -17.654 1.00 46.28 134 ARG A C 1
ATOM 1073 O O . ARG A 1 134 ? -2.999 -24.981 -17.720 1.00 46.28 134 ARG A O 1
ATOM 1080 N N . PRO A 1 135 ? -3.246 -27.099 -17.024 1.00 34.56 135 PRO A N 1
ATOM 1081 C CA . PRO A 1 135 ? -1.929 -27.157 -16.403 1.00 34.56 135 PRO A CA 1
ATOM 1082 C C . PRO A 1 135 ? -0.846 -27.322 -17.477 1.00 34.56 135 PRO A C 1
ATOM 1084 O O . PRO A 1 135 ? -0.682 -28.396 -18.045 1.00 34.56 135 PRO A O 1
ATOM 1087 N N . THR A 1 136 ? -0.078 -26.270 -17.747 1.00 33.72 136 THR A N 1
ATOM 1088 C CA . THR A 1 136 ? 1.205 -26.376 -18.459 1.00 33.72 136 THR A CA 1
ATOM 1089 C C . THR A 1 136 ? 2.348 -26.485 -17.440 1.00 33.72 136 THR A C 1
ATOM 1091 O O . THR A 1 136 ? 2.507 -25.604 -16.596 1.00 33.72 136 THR A O 1
ATOM 1094 N N . VAL A 1 137 ? 3.137 -27.561 -17.510 1.00 32.50 137 VAL A N 1
ATOM 1095 C CA . VAL A 1 137 ? 4.362 -27.856 -16.720 1.00 32.50 137 VAL A CA 1
ATOM 1096 C C . VAL A 1 137 ? 5.522 -27.970 -17.740 1.00 32.50 137 VAL A C 1
ATOM 1098 O O . VAL A 1 137 ? 5.241 -28.483 -18.824 1.00 32.50 137 VAL A O 1
ATOM 1101 N N . PRO A 1 138 ? 6.780 -27.514 -17.489 1.00 38.56 138 PRO A N 1
ATOM 1102 C CA . PRO A 1 138 ? 7.474 -27.480 -16.200 1.00 38.56 138 PRO A CA 1
ATOM 1103 C C . PRO A 1 138 ? 7.952 -26.122 -15.664 1.00 38.56 138 PRO A C 1
ATOM 1105 O O . PRO A 1 138 ? 8.474 -25.269 -16.371 1.00 38.56 138 PRO A O 1
ATOM 1108 N N . SER A 1 139 ? 7.804 -26.018 -14.338 1.00 37.56 139 SER A N 1
ATOM 1109 C CA . SER A 1 139 ? 8.578 -25.271 -13.341 1.00 37.56 139 SER A CA 1
ATOM 1110 C C . SER A 1 139 ? 9.601 -24.241 -13.832 1.00 37.56 139 SER A C 1
ATOM 1112 O O . SER A 1 139 ? 10.793 -24.521 -13.928 1.00 37.56 139 SER A O 1
ATOM 1114 N N . GLN A 1 140 ? 9.166 -22.984 -13.887 1.00 29.92 140 GLN A N 1
ATOM 1115 C CA . GLN A 1 140 ? 9.910 -21.934 -13.199 1.00 29.92 140 GLN A CA 1
ATOM 1116 C C . GLN A 1 140 ? 9.162 -21.588 -11.916 1.00 29.92 140 GLN A C 1
ATOM 1118 O O . GLN A 1 140 ? 7.953 -21.356 -11.909 1.00 29.92 140 GLN A O 1
ATOM 1123 N N . VAL A 1 141 ? 9.902 -21.643 -10.816 1.00 32.12 141 VAL A N 1
ATOM 1124 C CA . VAL A 1 141 ? 9.443 -21.408 -9.452 1.00 32.12 141 VAL A CA 1
ATOM 1125 C C . VAL A 1 141 ? 8.612 -20.125 -9.401 1.00 32.12 141 VAL A C 1
ATOM 1127 O O . VAL A 1 141 ? 9.123 -19.025 -9.600 1.00 32.12 141 VAL A O 1
ATOM 1130 N N . LYS A 1 142 ? 7.313 -20.276 -9.121 1.00 36.06 142 LYS A N 1
ATOM 1131 C CA . LYS A 1 142 ? 6.445 -19.205 -8.621 1.00 36.06 142 LYS A CA 1
ATOM 1132 C C . LYS A 1 142 ? 7.194 -18.485 -7.486 1.00 36.06 142 LYS A C 1
ATOM 1134 O O . LYS A 1 142 ? 7.466 -19.142 -6.481 1.00 36.06 142 LYS A O 1
ATOM 1139 N N . PRO A 1 143 ? 7.404 -17.158 -7.506 1.00 35.69 143 PRO A N 1
ATOM 1140 C CA . PRO A 1 143 ? 7.187 -16.434 -6.273 1.00 35.69 143 PRO A CA 1
ATOM 1141 C C . PRO A 1 143 ? 5.677 -16.506 -6.047 1.00 35.69 143 PRO A C 1
ATOM 1143 O O . PRO A 1 143 ? 4.899 -15.766 -6.646 1.00 35.69 143 PRO A O 1
ATOM 1146 N N . SER A 1 144 ? 5.233 -17.484 -5.256 1.00 39.06 144 SER A N 1
ATOM 1147 C CA . SER A 1 144 ? 3.932 -17.375 -4.606 1.00 39.06 144 SER A CA 1
ATOM 1148 C C . SER A 1 144 ? 3.930 -16.028 -3.901 1.00 39.06 144 SER A C 1
ATOM 1150 O O . SER A 1 144 ? 4.890 -15.749 -3.175 1.00 39.06 144 SER A O 1
ATOM 1152 N N . SER A 1 145 ? 2.899 -15.207 -4.122 1.00 45.31 145 SER A N 1
ATOM 1153 C CA . SER A 1 145 ? 2.682 -14.029 -3.289 1.00 45.31 145 SER A CA 1
ATOM 1154 C C . SER A 1 145 ? 2.890 -14.463 -1.839 1.00 45.31 145 SER A C 1
ATOM 1156 O O . SER A 1 145 ? 2.300 -15.466 -1.420 1.00 45.31 145 SER A O 1
ATOM 1158 N N . PRO A 1 146 ? 3.832 -13.830 -1.132 1.00 46.25 146 PRO A N 1
ATOM 1159 C CA . PRO A 1 146 ? 4.237 -14.270 0.190 1.00 46.25 146 PRO A CA 1
ATOM 1160 C C . PRO A 1 146 ? 2.989 -14.297 1.068 1.00 46.25 146 PRO A C 1
ATOM 1162 O O . PRO A 1 146 ? 2.198 -13.356 1.063 1.00 46.25 146 PRO A O 1
ATOM 1165 N N . THR A 1 147 ? 2.777 -15.383 1.805 1.00 50.16 147 THR A N 1
ATOM 1166 C CA . THR A 1 147 ? 1.763 -15.359 2.857 1.00 50.16 147 THR A CA 1
ATOM 1167 C C . THR A 1 147 ? 2.178 -14.315 3.892 1.00 50.16 147 THR A C 1
ATOM 1169 O O . THR A 1 147 ? 3.364 -14.052 4.081 1.00 50.16 147 THR A O 1
ATOM 1172 N N . GLN A 1 148 ? 1.214 -13.730 4.595 1.00 48.94 148 GLN A N 1
ATOM 1173 C CA . GLN A 1 148 ? 1.458 -12.741 5.651 1.00 48.94 148 GLN A CA 1
ATOM 1174 C C . GLN A 1 148 ? 2.517 -13.199 6.677 1.00 48.94 148 GLN A C 1
ATOM 1176 O O . GLN A 1 148 ? 3.331 -12.406 7.130 1.00 48.94 148 GLN A O 1
ATOM 1181 N N . LYS A 1 149 ? 2.587 -14.509 6.957 1.00 43.50 149 LYS A N 1
ATOM 1182 C CA . LYS A 1 149 ? 3.584 -15.140 7.840 1.00 43.50 149 LYS A CA 1
ATOM 1183 C C . LYS A 1 149 ? 5.020 -15.137 7.278 1.00 43.50 149 LYS A C 1
ATOM 1185 O O . LYS A 1 149 ? 5.967 -15.266 8.045 1.00 43.50 149 LYS A O 1
ATOM 1190 N N . ALA A 1 150 ? 5.186 -15.020 5.959 1.00 47.00 150 ALA A N 1
ATOM 1191 C CA . ALA A 1 150 ? 6.475 -14.960 5.263 1.00 47.00 150 ALA A CA 1
ATOM 1192 C C . ALA A 1 150 ? 6.977 -13.518 5.028 1.00 47.00 150 ALA A C 1
ATOM 1194 O O . ALA A 1 150 ? 8.082 -13.323 4.515 1.00 47.00 150 ALA A O 1
ATOM 1195 N N . LEU A 1 151 ? 6.171 -12.509 5.375 1.00 57.41 151 LEU A N 1
ATOM 1196 C CA . LEU A 1 151 ? 6.516 -11.099 5.244 1.00 57.41 151 LEU A CA 1
ATOM 1197 C C . LEU A 1 151 ? 7.112 -10.568 6.546 1.00 57.41 151 LEU A C 1
ATOM 1199 O O . LEU A 1 151 ? 6.391 -10.282 7.496 1.00 57.41 151 LEU A O 1
ATOM 1203 N N . THR A 1 152 ? 8.422 -10.336 6.569 1.00 64.06 152 THR A N 1
ATOM 1204 C CA . THR A 1 152 ? 9.035 -9.528 7.627 1.00 64.06 152 THR A CA 1
ATOM 1205 C C . THR A 1 152 ? 8.693 -8.060 7.349 1.00 64.06 152 THR A C 1
ATOM 1207 O O . THR A 1 152 ? 9.358 -7.404 6.549 1.00 64.06 152 THR A O 1
ATOM 1210 N N . TYR A 1 153 ? 7.604 -7.561 7.945 1.00 70.75 153 TYR A N 1
ATOM 1211 C CA . TYR A 1 153 ? 7.103 -6.181 7.797 1.00 70.75 153 TYR A CA 1
ATOM 1212 C C . TYR A 1 153 ? 6.834 -5.740 6.349 1.00 70.75 153 TYR A C 1
ATOM 1214 O O . TYR A 1 153 ? 7.141 -4.616 5.953 1.00 70.75 153 TYR A O 1
ATOM 1222 N N . GLY A 1 154 ? 6.276 -6.638 5.537 1.00 79.12 154 GLY A N 1
ATOM 1223 C CA . GLY A 1 154 ? 5.910 -6.328 4.154 1.00 79.12 154 GLY A CA 1
ATOM 1224 C C . GLY A 1 154 ? 7.014 -6.551 3.118 1.00 79.12 154 GLY A C 1
ATOM 1225 O O . GLY A 1 154 ? 6.747 -6.395 1.930 1.00 79.12 154 GLY A O 1
ATOM 1226 N N . VAL A 1 155 ? 8.221 -6.981 3.506 1.00 82.19 155 VAL A N 1
ATOM 1227 C CA . VAL A 1 155 ? 9.290 -7.337 2.552 1.00 82.19 155 VAL A CA 1
ATOM 1228 C C . VAL A 1 155 ? 9.670 -8.816 2.705 1.00 82.19 155 VAL A C 1
ATOM 1230 O O . VAL A 1 155 ? 10.121 -9.223 3.780 1.00 82.19 155 VAL A O 1
ATOM 1233 N N . PRO A 1 156 ? 9.524 -9.651 1.658 1.00 72.56 156 PRO A N 1
ATOM 1234 C CA . PRO A 1 156 ? 9.892 -11.066 1.726 1.00 72.56 156 PRO A CA 1
ATOM 1235 C C . PRO A 1 156 ? 11.381 -11.246 2.019 1.00 72.56 156 PRO A C 1
ATOM 1237 O O . PRO A 1 156 ? 12.226 -10.730 1.285 1.00 72.56 156 PRO A O 1
ATOM 1240 N N . GLY A 1 157 ? 11.700 -11.981 3.088 1.00 66.94 157 GLY A N 1
ATOM 1241 C CA . GLY A 1 157 ? 13.087 -12.209 3.512 1.00 66.94 157 GLY A CA 1
ATOM 1242 C C . GLY A 1 157 ? 13.834 -10.936 3.929 1.00 66.94 157 GLY A C 1
ATOM 1243 O O . GLY A 1 157 ? 15.063 -10.924 3.906 1.00 66.94 157 GLY A O 1
ATOM 1244 N N . GLY A 1 158 ? 13.111 -9.859 4.255 1.00 75.00 158 GLY A N 1
ATOM 1245 C CA . GLY A 1 158 ? 13.703 -8.610 4.717 1.00 75.00 158 GLY A CA 1
ATOM 1246 C C . GLY A 1 158 ? 14.280 -8.717 6.130 1.00 75.00 158 GLY A C 1
ATOM 1247 O O . GLY A 1 158 ? 13.758 -9.447 6.975 1.00 75.00 158 GLY A O 1
ATOM 1248 N N . THR A 1 159 ? 15.331 -7.943 6.395 1.00 74.44 159 THR A N 1
ATOM 1249 C CA . THR A 1 159 ? 15.978 -7.836 7.710 1.00 74.44 159 THR A CA 1
ATOM 1250 C C . THR A 1 159 ? 15.776 -6.434 8.271 1.00 74.44 159 THR A C 1
ATOM 1252 O O . THR A 1 159 ? 15.995 -5.444 7.571 1.00 74.44 159 THR A O 1
ATOM 1255 N N . LEU A 1 160 ? 15.398 -6.334 9.548 1.00 72.69 160 LEU A N 1
ATOM 1256 C CA . LEU A 1 160 ? 15.354 -5.051 10.249 1.00 72.69 160 LEU A CA 1
ATOM 1257 C C . LEU A 1 160 ? 16.769 -4.532 10.508 1.00 72.69 160 LEU A C 1
ATOM 1259 O O . LEU A 1 160 ? 17.561 -5.195 11.190 1.00 72.69 160 LEU A O 1
ATOM 1263 N N . LEU A 1 161 ? 17.062 -3.336 10.003 1.00 63.38 161 LEU A N 1
ATOM 1264 C CA . LEU A 1 161 ? 18.347 -2.673 10.229 1.00 63.38 161 LEU A CA 1
ATOM 1265 C C . LEU A 1 161 ? 18.453 -2.055 11.615 1.00 63.38 161 LEU A C 1
ATOM 1267 O O . LEU A 1 161 ? 19.539 -2.041 12.187 1.00 63.38 161 LEU A O 1
ATOM 1271 N N . ASP A 1 162 ? 17.342 -1.557 12.151 1.00 62.59 162 ASP A N 1
ATOM 1272 C CA . ASP A 1 162 ? 17.355 -0.791 13.387 1.00 62.59 162 ASP A CA 1
ATOM 1273 C C . ASP A 1 162 ? 17.297 -1.715 14.624 1.00 62.59 162 ASP A C 1
ATOM 1275 O O . ASP A 1 162 ? 16.292 -2.411 14.834 1.00 62.59 162 ASP A O 1
ATOM 1279 N N . PRO A 1 163 ? 18.347 -1.724 15.475 1.00 51.50 163 PRO A N 1
ATOM 1280 C CA . PRO A 1 163 ? 18.346 -2.464 16.733 1.00 51.50 163 PRO A CA 1
ATOM 1281 C C . PRO A 1 163 ? 17.204 -2.059 17.675 1.00 51.50 163 PRO A C 1
ATOM 1283 O O . PRO A 1 163 ? 16.745 -2.896 18.446 1.00 51.50 163 PRO A O 1
ATOM 1286 N N . PHE A 1 164 ? 16.700 -0.819 17.584 1.00 52.91 164 PHE A N 1
ATOM 1287 C CA . PHE A 1 164 ? 15.570 -0.311 18.372 1.00 52.91 164 PHE A CA 1
ATOM 1288 C C . PHE A 1 164 ? 14.317 -1.179 18.233 1.00 52.91 164 PHE A C 1
ATOM 1290 O O . PHE A 1 164 ? 13.565 -1.335 19.188 1.00 52.91 164 PHE A O 1
ATOM 1297 N N . TYR A 1 165 ? 14.101 -1.789 17.064 1.00 55.03 165 TYR A N 1
ATOM 1298 C CA . TYR A 1 165 ? 12.936 -2.639 16.828 1.00 55.03 165 TYR A CA 1
ATOM 1299 C C . TYR A 1 165 ? 13.135 -4.105 17.224 1.00 55.03 165 TYR A C 1
ATOM 1301 O O . TYR A 1 165 ? 12.162 -4.865 17.193 1.00 55.03 165 TYR A O 1
ATOM 1309 N N . ARG A 1 166 ? 14.355 -4.486 17.630 1.00 52.00 166 ARG A N 1
ATOM 1310 C CA . ARG A 1 166 ? 14.696 -5.822 18.146 1.00 52.00 166 ARG A CA 1
ATOM 1311 C C . ARG A 1 166 ? 14.440 -5.954 19.654 1.00 52.00 166 ARG A C 1
ATOM 1313 O O . ARG A 1 166 ? 14.252 -7.071 20.121 1.00 52.00 166 ARG A O 1
ATOM 1320 N N . ASP A 1 167 ? 14.378 -4.838 20.383 1.00 54.69 167 ASP A N 1
ATOM 1321 C CA . ASP A 1 167 ? 14.089 -4.772 21.822 1.00 54.69 167 ASP A CA 1
ATOM 1322 C C . ASP A 1 167 ? 12.696 -4.156 22.060 1.00 54.69 167 ASP A C 1
ATOM 1324 O O . ASP A 1 167 ? 12.445 -2.998 21.727 1.00 54.69 167 ASP A O 1
ATOM 1328 N N . LEU A 1 168 ? 11.762 -4.945 22.603 1.00 49.06 168 LEU A N 1
ATOM 1329 C CA . LEU A 1 168 ? 10.374 -4.525 22.823 1.00 49.06 168 LEU A CA 1
ATOM 1330 C C . LEU A 1 168 ? 10.222 -3.483 23.938 1.00 49.06 168 LEU A C 1
ATOM 1332 O O . LEU A 1 168 ? 9.303 -2.667 23.857 1.00 49.06 168 LEU A O 1
ATOM 1336 N N . ASP A 1 169 ? 11.109 -3.468 24.930 1.00 48.28 169 ASP A N 1
ATOM 1337 C CA . ASP A 1 169 ? 11.032 -2.542 26.060 1.00 48.28 169 ASP A CA 1
ATOM 1338 C C . ASP A 1 169 ? 11.623 -1.177 25.681 1.00 48.28 169 ASP A C 1
ATOM 1340 O O . ASP A 1 169 ? 11.071 -0.127 26.028 1.00 48.28 169 ASP A O 1
ATOM 1344 N N . ALA A 1 170 ? 12.662 -1.166 24.837 1.00 51.44 170 ALA A N 1
ATOM 1345 C CA . ALA A 1 170 ? 13.217 0.058 24.259 1.00 51.44 170 ALA A CA 1
ATOM 1346 C C . ALA A 1 170 ? 12.194 0.846 23.412 1.00 51.44 170 ALA A C 1
ATOM 1348 O O . ALA A 1 170 ? 12.222 2.085 23.419 1.00 51.44 170 ALA A O 1
ATOM 1349 N N . LYS A 1 171 ? 11.247 0.157 22.746 1.00 49.94 171 LYS A N 1
ATOM 1350 C CA . LYS A 1 171 ? 10.188 0.769 21.912 1.00 49.94 171 LYS A CA 1
ATOM 1351 C C . LYS A 1 171 ? 9.322 1.779 22.664 1.00 49.94 171 LYS A C 1
ATOM 1353 O O . LYS A 1 171 ? 8.878 2.762 22.072 1.00 49.94 171 LYS A O 1
ATOM 1358 N N . PHE A 1 172 ? 9.099 1.568 23.962 1.00 48.41 172 PHE A N 1
ATOM 1359 C CA . PHE A 1 172 ? 8.191 2.386 24.776 1.00 48.41 172 PHE A CA 1
ATOM 1360 C C . PHE A 1 172 ? 8.899 3.479 25.601 1.00 48.41 172 PHE A C 1
ATOM 1362 O O . PHE A 1 172 ? 8.234 4.333 26.196 1.00 48.41 172 PHE A O 1
ATOM 1369 N N . ILE A 1 173 ? 10.239 3.495 25.626 1.00 48.78 173 ILE A N 1
ATOM 1370 C CA . ILE A 1 173 ? 11.033 4.392 26.486 1.00 48.78 173 ILE A CA 1
ATOM 1371 C C . ILE A 1 173 ? 11.289 5.769 25.839 1.00 48.78 173 ILE A C 1
ATOM 1373 O O . ILE A 1 173 ? 11.428 6.771 26.545 1.00 48.78 173 ILE A O 1
ATOM 1377 N N . LYS A 1 174 ? 11.278 5.900 24.504 1.00 49.06 174 LYS A N 1
ATOM 1378 C CA . LYS A 1 174 ? 11.537 7.190 23.823 1.00 49.06 174 LYS A CA 1
ATOM 1379 C C . LYS A 1 174 ? 10.263 8.017 23.597 1.00 49.06 174 LYS A C 1
ATOM 1381 O O . LYS A 1 174 ? 9.757 8.138 22.487 1.00 49.06 174 LYS A O 1
ATOM 1386 N N . LYS A 1 175 ? 9.771 8.635 24.674 1.00 47.00 175 LYS A N 1
ATOM 1387 C CA . LYS A 1 175 ? 8.609 9.544 24.689 1.00 47.00 175 LYS A CA 1
ATOM 1388 C C . LYS A 1 175 ? 8.957 10.977 24.229 1.00 47.00 175 LYS A C 1
ATOM 1390 O O . LYS A 1 175 ? 10.032 11.500 24.515 1.00 47.00 175 LYS A O 1
ATOM 1395 N N . GLY A 1 176 ? 8.004 11.650 23.574 1.00 43.97 176 GLY A N 1
ATOM 1396 C CA . GLY A 1 176 ? 7.750 13.094 23.741 1.00 43.97 176 GLY A CA 1
ATOM 1397 C C . GLY A 1 176 ? 8.701 14.147 23.144 1.00 43.97 176 GLY A C 1
ATOM 1398 O O . GLY A 1 176 ? 8.437 15.334 23.326 1.00 43.97 176 GLY A O 1
ATOM 1399 N N . LYS A 1 177 ? 9.779 13.815 22.422 1.00 39.66 177 LYS A N 1
ATOM 1400 C CA . LYS A 1 177 ? 10.663 14.865 21.858 1.00 39.66 177 LYS A CA 1
ATOM 1401 C C . LYS A 1 177 ? 10.120 15.438 20.553 1.00 39.66 177 LYS A C 1
ATOM 1403 O O . LYS A 1 177 ? 9.479 14.709 19.803 1.00 39.66 177 LYS A O 1
ATOM 1408 N N . ARG A 1 178 ? 10.361 16.739 20.299 1.00 39.25 178 ARG A N 1
ATOM 1409 C CA . ARG A 1 178 ? 9.865 17.528 19.147 1.00 39.25 178 ARG A CA 1
ATOM 1410 C C . ARG A 1 178 ? 10.815 17.619 17.931 1.00 39.25 178 ARG A C 1
ATOM 1412 O O . ARG A 1 178 ? 10.384 18.106 16.891 1.00 39.25 178 ARG A O 1
ATOM 1419 N N . THR A 1 179 ? 12.044 17.094 18.004 1.00 36.47 179 THR A N 1
ATOM 1420 C CA . THR A 1 179 ? 13.057 17.094 16.915 1.00 36.47 179 THR A CA 1
ATOM 1421 C C . THR A 1 179 ? 14.126 15.987 17.109 1.00 36.47 179 THR A C 1
ATOM 1423 O O . THR A 1 179 ? 1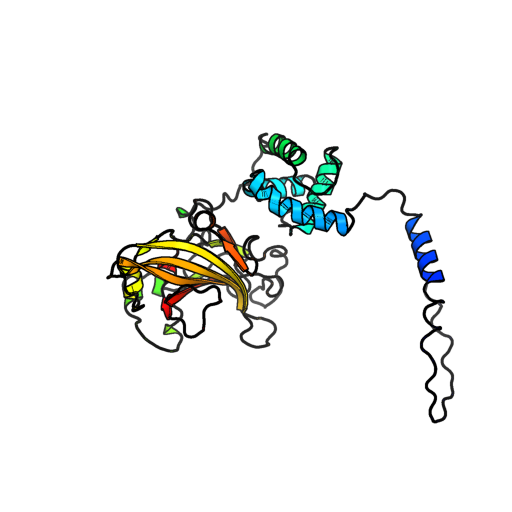4.228 15.431 18.203 1.00 36.47 179 THR A O 1
ATOM 1426 N N . GLY A 1 180 ? 14.920 15.670 16.064 1.00 38.88 180 GLY A N 1
ATOM 1427 C CA . GLY A 1 180 ? 16.163 14.856 16.124 1.00 38.88 180 GLY A CA 1
ATOM 1428 C C . GLY A 1 180 ? 16.107 13.412 15.571 1.00 38.88 180 GLY A C 1
ATOM 1429 O O . GLY A 1 180 ? 15.032 12.886 15.303 1.00 38.88 180 GLY A O 1
ATOM 1430 N N . ARG A 1 181 ? 17.277 12.744 15.437 1.00 40.97 181 ARG A N 1
ATOM 1431 C CA . ARG A 1 181 ? 17.438 11.315 15.025 1.00 40.97 181 ARG A CA 1
ATOM 1432 C C . ARG A 1 181 ? 16.684 10.322 15.924 1.00 40.97 181 ARG A C 1
ATOM 1434 O O . ARG A 1 181 ? 16.338 9.232 15.499 1.00 40.97 181 ARG A O 1
ATOM 1441 N N . SER A 1 182 ? 16.367 10.726 17.148 1.00 45.00 182 SER A N 1
ATOM 1442 C CA . SER A 1 182 ? 15.514 10.013 18.103 1.00 45.00 182 SER A CA 1
ATOM 1443 C C . SER A 1 182 ? 14.010 10.015 17.749 1.00 45.00 182 SER A C 1
ATOM 1445 O O . SER A 1 182 ? 13.220 9.527 18.552 1.00 45.00 182 SER A O 1
ATOM 1447 N N . ARG A 1 183 ? 13.615 10.542 16.573 1.00 45.06 183 ARG A N 1
ATOM 1448 C CA . ARG A 1 183 ? 12.247 10.533 16.006 1.00 45.06 183 ARG A CA 1
ATOM 1449 C C . ARG A 1 183 ? 12.047 9.656 14.764 1.00 45.06 183 ARG A C 1
ATOM 1451 O O . ARG A 1 183 ? 10.939 9.666 14.230 1.00 45.06 183 ARG A O 1
ATOM 1458 N N . HIS A 1 184 ? 13.054 8.921 14.287 1.00 53.41 184 HIS A N 1
ATOM 1459 C CA . HIS A 1 184 ? 12.841 7.905 13.246 1.00 53.41 184 HIS A CA 1
ATOM 1460 C C . HIS A 1 184 ? 12.060 6.722 13.849 1.00 53.41 184 HIS A C 1
ATOM 1462 O O . HIS A 1 184 ? 12.595 5.648 14.060 1.00 53.41 184 HIS A O 1
ATOM 1468 N N . LEU A 1 185 ? 10.780 6.939 14.174 1.00 64.56 185 LEU A N 1
ATOM 1469 C CA . LEU A 1 185 ? 9.834 5.911 14.627 1.00 64.56 185 LEU A CA 1
ATOM 1470 C C . LEU A 1 185 ? 9.306 5.087 13.443 1.00 64.56 185 LEU A C 1
ATOM 1472 O O . LEU A 1 185 ? 8.204 4.545 13.503 1.00 64.56 185 LEU A O 1
ATOM 1476 N N . GLY A 1 186 ? 10.087 5.015 12.368 1.00 73.56 186 GLY A N 1
ATOM 1477 C CA . GLY A 1 186 ? 9.852 4.125 11.252 1.00 73.56 186 GLY A CA 1
ATOM 1478 C C . GLY A 1 186 ? 10.860 2.986 11.252 1.00 73.56 186 GLY A C 1
ATOM 1479 O O . GLY A 1 186 ? 11.969 3.123 11.758 1.00 73.56 186 GLY A O 1
ATOM 1480 N N . ILE A 1 187 ? 10.460 1.865 10.673 1.00 81.31 187 ILE A N 1
ATOM 1481 C CA . ILE A 1 187 ? 11.302 0.689 10.502 1.00 81.31 187 ILE A CA 1
ATOM 1482 C C . ILE A 1 187 ? 12.036 0.765 9.167 1.00 81.31 187 ILE A C 1
ATOM 1484 O O . ILE A 1 187 ? 11.427 1.048 8.136 1.00 81.31 187 ILE A O 1
ATOM 1488 N N . ASP A 1 188 ? 13.328 0.456 9.187 1.00 83.38 188 ASP A N 1
ATOM 1489 C CA . ASP A 1 188 ? 14.109 0.224 7.976 1.00 83.38 188 ASP A CA 1
ATOM 1490 C C . ASP A 1 188 ? 14.199 -1.276 7.713 1.00 83.38 188 ASP A C 1
ATOM 1492 O O . ASP A 1 188 ? 14.807 -2.028 8.484 1.00 83.38 188 ASP A O 1
ATOM 1496 N N . VAL A 1 189 ? 13.589 -1.708 6.611 1.00 84.81 189 VAL A N 1
ATOM 1497 C CA . VAL A 1 189 ? 13.602 -3.104 6.172 1.00 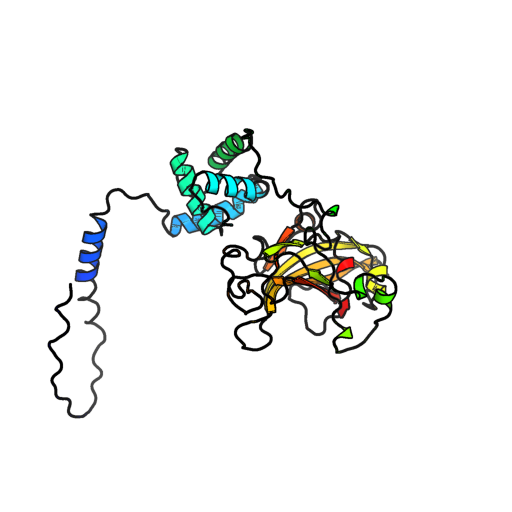84.81 189 VAL A CA 1
ATOM 1498 C C . VAL A 1 189 ? 14.527 -3.223 4.967 1.00 84.81 189 VAL A C 1
ATOM 1500 O O . VAL A 1 189 ? 14.233 -2.716 3.881 1.00 84.81 189 VAL A O 1
ATOM 1503 N N . GLN A 1 190 ? 15.666 -3.884 5.161 1.00 82.25 190 GLN A N 1
ATOM 1504 C CA . GLN A 1 190 ? 16.643 -4.131 4.107 1.00 82.25 190 GLN A CA 1
ATOM 1505 C C . GLN A 1 190 ? 16.321 -5.434 3.382 1.00 82.25 190 GLN A C 1
ATOM 1507 O O . GLN A 1 190 ? 16.055 -6.453 4.017 1.00 82.25 190 GLN A O 1
ATOM 1512 N N . ALA A 1 191 ? 16.412 -5.425 2.056 1.00 82.12 191 ALA A N 1
ATOM 1513 C CA . ALA A 1 191 ? 16.463 -6.648 1.262 1.00 82.12 191 ALA A CA 1
ATOM 1514 C C . ALA A 1 191 ? 17.244 -6.397 -0.033 1.00 82.12 191 ALA A C 1
ATOM 1516 O O . ALA A 1 191 ? 17.832 -5.333 -0.236 1.00 82.12 191 ALA A O 1
ATOM 1517 N N . ARG A 1 192 ? 17.259 -7.388 -0.930 1.00 80.12 192 ARG A N 1
ATOM 1518 C CA . ARG A 1 192 ? 17.851 -7.222 -2.261 1.00 80.12 192 ARG A CA 1
ATOM 1519 C C . ARG A 1 192 ? 17.176 -6.063 -2.999 1.00 80.12 192 ARG A C 1
ATOM 1521 O O . ARG A 1 192 ? 15.966 -5.863 -2.912 1.00 80.12 192 ARG A O 1
ATOM 1528 N N . ARG A 1 193 ? 17.964 -5.290 -3.746 1.00 82.12 193 ARG A N 1
ATOM 1529 C CA . ARG A 1 193 ? 17.445 -4.161 -4.518 1.00 82.12 193 ARG A CA 1
ATOM 1530 C C . ARG A 1 193 ? 16.373 -4.617 -5.509 1.00 82.12 193 ARG A C 1
ATOM 1532 O O . ARG A 1 193 ? 16.539 -5.592 -6.241 1.00 82.12 193 ARG A O 1
ATOM 1539 N N . GLY A 1 194 ? 15.276 -3.875 -5.535 1.00 80.31 194 GLY A N 1
ATOM 1540 C CA . GLY A 1 194 ? 14.084 -4.158 -6.312 1.00 80.31 194 GLY A CA 1
ATOM 1541 C C . GLY A 1 194 ? 13.301 -5.377 -5.826 1.00 80.31 194 GLY A C 1
ATOM 1542 O O . GLY A 1 194 ? 12.484 -5.896 -6.580 1.00 80.31 194 GLY A O 1
ATOM 1543 N N . SER A 1 195 ? 13.522 -5.826 -4.587 1.00 83.50 195 SER A N 1
ATOM 1544 C CA . SER A 1 195 ? 12.564 -6.686 -3.895 1.00 83.50 195 SER A CA 1
ATOM 1545 C C . SER A 1 195 ? 11.208 -5.981 -3.772 1.00 83.50 195 SER A C 1
ATOM 1547 O O . SER A 1 195 ? 11.171 -4.763 -3.550 1.00 83.50 195 SER A O 1
ATOM 1549 N N . PRO A 1 196 ? 10.096 -6.725 -3.906 1.00 86.56 196 PRO A N 1
ATOM 1550 C CA . PRO A 1 196 ? 8.765 -6.169 -3.737 1.00 86.56 196 PRO A CA 1
ATOM 1551 C C . PRO A 1 196 ? 8.520 -5.768 -2.280 1.00 86.56 196 PRO A C 1
ATOM 1553 O O . PRO A 1 196 ? 8.969 -6.429 -1.342 1.00 86.56 196 PRO A O 1
ATOM 1556 N N . VAL A 1 197 ? 7.780 -4.679 -2.123 1.00 92.06 197 VAL A N 1
ATOM 1557 C CA . VAL A 1 197 ? 7.296 -4.143 -0.855 1.00 92.06 197 VAL A CA 1
ATOM 1558 C C . VAL A 1 197 ? 5.781 -4.255 -0.867 1.00 92.06 197 VAL A C 1
ATOM 1560 O O . VAL A 1 197 ? 5.124 -3.739 -1.773 1.00 92.06 197 VAL A O 1
ATOM 1563 N N . TYR A 1 198 ? 5.232 -4.907 0.146 1.00 91.25 198 TYR A N 1
ATOM 1564 C CA . TYR A 1 198 ? 3.808 -5.139 0.310 1.00 91.25 198 TYR A CA 1
ATOM 1565 C C . TYR A 1 198 ? 3.260 -4.426 1.545 1.00 91.25 198 TYR A C 1
ATOM 1567 O O . TYR A 1 198 ? 3.957 -4.246 2.542 1.00 91.25 198 TYR A O 1
ATOM 1575 N N . ALA A 1 199 ? 1.982 -4.070 1.486 1.00 90.75 199 ALA A N 1
ATOM 1576 C CA . ALA A 1 199 ? 1.190 -3.635 2.620 1.00 90.75 199 ALA A CA 1
ATOM 1577 C C . ALA A 1 199 ? 0.234 -4.756 3.028 1.00 90.75 199 ALA A C 1
ATOM 1579 O O . ALA A 1 199 ? -0.466 -5.340 2.197 1.00 90.75 199 ALA A O 1
ATOM 1580 N N . THR A 1 200 ? 0.175 -5.030 4.326 1.00 88.06 200 THR A N 1
ATOM 1581 C CA . THR A 1 200 ? -0.889 -5.836 4.924 1.00 88.06 200 THR A CA 1
ATOM 1582 C C . THR A 1 200 ? -1.227 -5.220 6.267 1.00 88.06 200 THR A C 1
ATOM 1584 O O . THR A 1 200 ? -0.453 -5.315 7.222 1.00 88.06 200 THR A O 1
ATOM 1587 N N . LEU A 1 201 ? -2.343 -4.500 6.301 1.00 90.38 201 LEU A N 1
ATOM 1588 C CA . LEU A 1 201 ? -2.772 -3.746 7.465 1.00 90.38 201 LEU A CA 1
ATOM 1589 C C . LEU A 1 201 ? -3.641 -4.607 8.367 1.00 90.38 201 LEU A C 1
ATOM 1591 O O . LEU A 1 201 ? -4.362 -5.488 7.902 1.00 90.38 201 LEU A O 1
ATOM 1595 N N . ARG A 1 202 ? -3.613 -4.314 9.664 1.00 87.88 202 ARG A N 1
ATOM 1596 C CA . ARG A 1 202 ? -4.560 -4.883 10.615 1.00 87.88 202 ARG A CA 1
ATOM 1597 C C . ARG A 1 202 ? -5.957 -4.312 10.357 1.00 87.88 202 ARG A C 1
ATOM 1599 O O . ARG A 1 202 ? -6.081 -3.084 10.270 1.00 87.88 202 ARG A O 1
ATOM 1606 N N . PRO A 1 203 ? -6.996 -5.167 10.279 1.00 89.44 203 PRO A N 1
ATOM 1607 C CA . PRO A 1 203 ? -8.377 -4.709 10.184 1.00 89.44 203 PRO A CA 1
ATOM 1608 C C . PRO A 1 203 ? -8.765 -3.937 11.439 1.00 89.44 203 PRO A C 1
ATOM 1610 O O . PRO A 1 203 ? -9.469 -2.941 11.340 1.00 89.44 203 PRO A O 1
ATOM 1613 N N . ASP A 1 204 ? -8.222 -4.333 12.592 1.00 91.69 204 ASP A N 1
ATOM 1614 C CA . ASP A 1 204 ? -8.514 -3.720 13.875 1.00 91.69 204 ASP A CA 1
ATOM 1615 C C . ASP A 1 204 ? -7.238 -3.359 14.636 1.00 91.69 204 ASP A C 1
ATOM 1617 O O . ASP A 1 204 ? -6.269 -4.126 14.692 1.00 91.69 204 ASP A O 1
ATOM 1621 N N . VAL A 1 205 ? -7.255 -2.196 15.283 1.00 92.75 205 VAL A N 1
ATOM 1622 C CA . VAL A 1 205 ? -6.166 -1.709 16.139 1.00 92.75 205 VAL A CA 1
ATOM 1623 C C . VAL A 1 205 ? -6.696 -1.384 17.534 1.00 92.75 205 VAL A C 1
ATOM 1625 O O . VAL A 1 205 ? -7.752 -0.776 17.677 1.00 92.75 205 VAL A O 1
ATOM 1628 N N . SER A 1 206 ? -5.965 -1.787 18.579 1.00 92.69 206 SER A N 1
ATOM 1629 C CA . SER A 1 206 ? -6.341 -1.475 19.969 1.00 92.69 206 SER A CA 1
ATOM 1630 C C . SER A 1 206 ? -6.016 -0.020 20.291 1.00 92.69 206 SER A C 1
ATOM 1632 O O . SER A 1 206 ? -4.873 0.427 20.129 1.00 92.69 206 SER A O 1
ATOM 1634 N N . ILE A 1 207 ? -7.015 0.700 20.795 1.00 92.06 207 ILE A N 1
ATOM 1635 C CA . ILE A 1 207 ? -6.871 2.091 21.223 1.00 92.06 207 ILE A CA 1
ATOM 1636 C C . ILE A 1 207 ? -5.934 2.191 22.427 1.00 92.06 207 ILE A C 1
ATOM 1638 O O . ILE A 1 207 ? -5.134 3.119 22.505 1.00 92.06 207 ILE A O 1
ATOM 1642 N N . GLU A 1 208 ? -5.939 1.209 23.326 1.00 88.31 208 GLU A N 1
ATOM 1643 C CA . GLU A 1 208 ? -5.031 1.158 24.473 1.00 88.31 208 GLU A CA 1
ATOM 1644 C C . GLU A 1 208 ? -3.578 1.057 24.010 1.00 88.31 208 GLU A C 1
ATOM 1646 O O . GLU A 1 208 ? -2.718 1.775 24.518 1.00 88.31 208 GLU A O 1
ATOM 1651 N N . LYS A 1 209 ? -3.294 0.200 23.016 1.00 86.50 209 LYS A N 1
ATOM 1652 C CA . LYS A 1 209 ? -1.950 0.079 22.427 1.00 86.50 209 LYS A CA 1
ATOM 1653 C C . LYS A 1 209 ? -1.514 1.378 21.759 1.00 86.50 209 LYS A C 1
ATOM 1655 O O . LYS A 1 209 ? -0.385 1.809 21.973 1.00 86.50 209 LYS A O 1
ATOM 1660 N N . LEU A 1 210 ? -2.406 2.013 21.002 1.00 88.00 210 LEU A N 1
ATOM 1661 C CA . LEU A 1 210 ? -2.164 3.316 20.382 1.00 88.00 210 LEU A CA 1
ATOM 1662 C C . LEU A 1 210 ? -1.889 4.403 21.435 1.00 88.00 210 LEU A C 1
ATOM 1664 O O . LEU A 1 210 ? -0.917 5.148 21.329 1.00 88.00 210 LEU A O 1
ATOM 1668 N N . ASN A 1 211 ? -2.672 4.449 22.511 1.00 87.31 211 ASN A N 1
ATOM 1669 C CA . ASN A 1 211 ? -2.521 5.434 23.580 1.00 87.31 211 ASN A CA 1
ATOM 1670 C C . ASN A 1 211 ? -1.258 5.240 24.438 1.00 87.31 211 ASN A C 1
ATOM 1672 O O . ASN A 1 211 ? -0.839 6.196 25.094 1.00 87.31 211 ASN A O 1
ATOM 1676 N N . ARG A 1 212 ? -0.557 4.094 24.363 1.00 84.00 212 ARG A N 1
ATOM 1677 C CA . ARG A 1 212 ? 0.808 3.963 24.927 1.00 84.00 212 ARG A CA 1
ATOM 1678 C C . ARG A 1 212 ? 1.807 4.942 24.296 1.00 84.00 212 ARG A C 1
ATOM 1680 O O . ARG A 1 212 ? 2.800 5.276 24.937 1.00 84.00 212 ARG A O 1
ATOM 1687 N N . TYR A 1 213 ? 1.518 5.447 23.094 1.00 79.38 213 TYR A N 1
ATOM 1688 C CA . TYR A 1 213 ? 2.291 6.487 22.402 1.00 79.38 213 TYR A CA 1
ATOM 1689 C C . TYR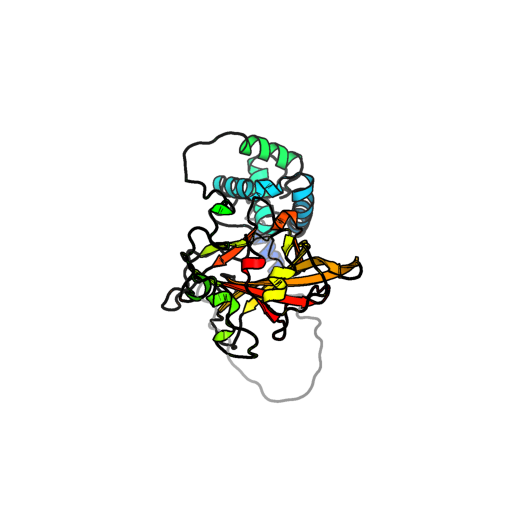 A 1 213 ? 1.783 7.909 22.702 1.00 79.38 213 TYR A C 1
ATOM 1691 O O . TYR A 1 213 ? 2.150 8.855 22.008 1.00 79.38 213 TYR A O 1
ATOM 1699 N N . SER A 1 214 ? 0.941 8.074 23.730 1.00 82.31 214 SER A N 1
ATOM 1700 C CA . SER A 1 214 ? 0.371 9.363 24.151 1.00 82.31 214 SER A CA 1
ATOM 1701 C C . SER A 1 214 ? -0.432 10.071 23.048 1.00 82.31 214 SER A C 1
ATOM 1703 O O . SER A 1 214 ? -0.385 11.293 22.932 1.00 82.31 214 SER A O 1
ATOM 1705 N N . LEU A 1 215 ? -1.175 9.306 22.238 1.00 85.81 215 LEU A N 1
ATOM 1706 C CA . LEU A 1 215 ? -1.983 9.845 21.133 1.00 85.81 215 LEU A CA 1
ATOM 1707 C C . LEU A 1 215 ? -3.264 10.559 21.597 1.00 85.81 215 LEU A C 1
ATOM 1709 O O . LEU A 1 215 ? -3.796 11.385 20.860 1.00 85.81 215 LEU A O 1
ATOM 1713 N N . GLY A 1 216 ? -3.743 10.275 22.813 1.00 89.25 216 GLY A N 1
ATOM 1714 C CA . GLY A 1 216 ? -4.889 10.968 23.411 1.00 89.25 216 GLY A CA 1
ATOM 1715 C C . GLY A 1 216 ? -6.234 10.626 22.764 1.00 89.25 216 GLY A C 1
ATOM 1716 O O . GLY A 1 216 ? -7.131 11.465 22.739 1.00 89.25 216 GLY A O 1
ATOM 1717 N N . ILE A 1 217 ? -6.384 9.415 22.224 1.00 92.31 217 ILE A N 1
ATOM 1718 C CA . ILE A 1 217 ? -7.635 8.956 21.609 1.00 92.31 217 ILE A CA 1
ATOM 1719 C C . ILE A 1 217 ? -8.679 8.761 22.718 1.00 92.31 217 ILE A C 1
ATOM 1721 O O . ILE A 1 217 ? -8.455 7.988 23.648 1.00 92.31 217 ILE A O 1
ATOM 1725 N N . SER A 1 218 ? -9.825 9.440 22.610 1.00 90.31 218 SER A N 1
ATOM 1726 C CA . SER A 1 218 ? -10.885 9.514 23.638 1.00 90.31 218 SER A CA 1
ATOM 1727 C C . SER A 1 218 ? -11.842 8.306 23.662 1.00 90.31 218 SER A C 1
ATOM 1729 O O . SER A 1 218 ? -13.044 8.451 23.894 1.00 90.31 218 SER A O 1
ATOM 1731 N N . GLY A 1 219 ? -11.324 7.102 23.408 1.00 89.75 219 GLY A N 1
ATOM 1732 C CA . GLY A 1 219 ? -12.092 5.854 23.352 1.00 89.75 219 GLY A CA 1
ATOM 1733 C C . GLY A 1 219 ? -11.337 4.658 23.924 1.00 89.75 219 GLY A C 1
ATOM 1734 O O . GLY A 1 219 ? -10.224 4.801 24.428 1.00 89.75 219 GLY A O 1
ATOM 1735 N N . GLN A 1 220 ? -11.957 3.484 23.833 1.00 89.50 220 GLN A N 1
ATOM 1736 C CA . GLN A 1 220 ? -11.413 2.209 24.307 1.00 89.50 220 GLN A CA 1
ATOM 1737 C C . GLN A 1 220 ? -11.809 1.065 23.364 1.00 89.50 220 GLN A C 1
ATOM 1739 O O . GLN A 1 220 ? -12.716 1.211 22.543 1.00 89.50 220 GLN A O 1
ATOM 1744 N N . GLY A 1 221 ? -11.139 -0.074 23.493 1.00 91.19 221 GLY A N 1
ATOM 1745 C CA . GLY A 1 221 ? -11.351 -1.260 22.681 1.00 91.19 221 GLY A CA 1
ATOM 1746 C C . GLY A 1 221 ? -10.682 -1.170 21.312 1.00 91.19 221 GLY A C 1
ATOM 1747 O O . GLY A 1 221 ? -9.586 -0.625 21.148 1.00 91.19 221 GLY A O 1
ATOM 1748 N N . MET A 1 222 ? -11.341 -1.760 20.319 1.00 93.06 222 MET A N 1
ATOM 1749 C CA . MET A 1 222 ? -10.821 -1.866 18.960 1.00 93.06 222 MET A CA 1
ATOM 1750 C C . MET A 1 222 ? -11.376 -0.750 18.077 1.00 93.06 222 MET A C 1
ATOM 1752 O O . MET A 1 222 ? -12.553 -0.400 18.155 1.00 93.06 222 MET A O 1
ATOM 1756 N N . ALA A 1 223 ? -10.519 -0.217 17.216 1.00 95.25 223 ALA A N 1
ATOM 1757 C CA . ALA A 1 223 ? -10.907 0.637 16.109 1.00 95.25 223 ALA A CA 1
ATOM 1758 C C . ALA A 1 223 ? -10.763 -0.138 14.798 1.00 95.25 223 ALA A C 1
ATOM 1760 O O . ALA A 1 223 ? -9.725 -0.771 14.593 1.00 95.25 223 ALA A O 1
ATOM 1761 N N . THR A 1 224 ? -11.752 -0.049 13.909 1.00 94.94 224 THR A N 1
ATOM 1762 C CA . THR A 1 224 ? -11.820 -0.863 12.687 1.00 94.94 224 THR A CA 1
ATOM 1763 C C . THR A 1 224 ? -11.525 -0.025 11.447 1.00 94.94 224 THR A C 1
ATOM 1765 O O . THR A 1 224 ? -12.094 1.052 11.234 1.00 94.94 224 THR A O 1
ATOM 1768 N N . LEU A 1 225 ? -10.630 -0.527 10.601 1.00 95.19 225 LEU A N 1
ATOM 1769 C CA . LEU A 1 225 ? -10.254 0.078 9.331 1.00 95.19 225 LEU A CA 1
ATOM 1770 C C . LEU A 1 225 ? -11.476 0.159 8.412 1.00 95.19 225 LEU A C 1
ATOM 1772 O O . LEU A 1 225 ? -12.138 -0.840 8.152 1.00 95.19 225 LEU A O 1
ATOM 1776 N N . GLN A 1 226 ? -11.763 1.353 7.899 1.00 91.88 226 GLN A N 1
ATOM 1777 C CA . GLN A 1 226 ? -12.848 1.574 6.943 1.00 91.88 226 GLN A CA 1
ATOM 1778 C C . GLN A 1 226 ? -12.321 1.543 5.506 1.00 91.88 226 GLN A C 1
ATOM 1780 O O . GLN A 1 226 ? -12.825 0.811 4.659 1.00 91.88 226 GLN A O 1
ATOM 1785 N N . TYR A 1 227 ? -11.295 2.348 5.236 1.00 91.00 227 TYR A N 1
ATOM 1786 C CA . TYR A 1 227 ? -10.623 2.438 3.942 1.00 91.00 227 TYR A CA 1
ATOM 1787 C C . TYR A 1 227 ? -9.275 3.150 4.101 1.00 91.00 227 TYR A C 1
ATOM 1789 O O . TYR A 1 227 ? -9.015 3.799 5.120 1.00 91.00 227 TYR A O 1
ATOM 1797 N N . ALA A 1 228 ? -8.445 3.105 3.061 1.00 96.38 228 ALA A N 1
ATOM 1798 C CA . ALA A 1 228 ? -7.283 3.966 2.918 1.00 96.38 228 ALA A CA 1
ATOM 1799 C C . ALA A 1 228 ? -7.311 4.743 1.601 1.00 96.38 228 ALA A C 1
ATOM 1801 O O . ALA A 1 228 ? -7.693 4.216 0.558 1.00 96.38 228 ALA A O 1
ATOM 1802 N N . LYS A 1 229 ? -6.871 6.002 1.640 1.00 95.00 229 LYS A N 1
ATOM 1803 C CA . LYS A 1 229 ? -6.639 6.808 0.438 1.00 95.00 229 LYS A CA 1
ATOM 1804 C C . LYS A 1 229 ? -5.151 6.860 0.115 1.00 95.00 229 LYS A C 1
ATOM 1806 O O . LYS A 1 229 ? -4.329 7.131 0.989 1.00 95.00 229 LYS A O 1
ATOM 1811 N N . VAL A 1 230 ? -4.817 6.631 -1.146 1.00 94.81 230 VAL A N 1
ATOM 1812 C CA . VAL A 1 230 ? -3.437 6.521 -1.618 1.00 94.81 230 VAL A CA 1
ATOM 1813 C C . VAL A 1 230 ? -2.892 7.874 -2.067 1.00 94.81 230 VAL A C 1
ATOM 1815 O O . VAL A 1 230 ? -3.521 8.600 -2.838 1.00 94.81 230 VAL A O 1
ATOM 1818 N N . PHE A 1 231 ? -1.671 8.188 -1.642 1.00 92.06 231 PHE A N 1
ATOM 1819 C CA . PHE A 1 231 ? -0.913 9.353 -2.083 1.00 92.06 231 PHE A CA 1
ATOM 1820 C C . PHE A 1 231 ? 0.519 8.951 -2.447 1.00 92.06 231 PHE A C 1
ATOM 1822 O O . PHE A 1 231 ? 1.369 8.904 -1.558 1.00 92.06 231 PHE A O 1
ATOM 1829 N N . PRO A 1 232 ? 0.822 8.683 -3.728 1.00 88.75 232 PRO A N 1
ATOM 1830 C CA . PRO A 1 232 ? 2.196 8.589 -4.190 1.00 88.75 232 PRO A CA 1
ATOM 1831 C C . PRO A 1 232 ? 2.812 9.992 -4.253 1.00 88.75 232 PRO A C 1
ATOM 1833 O O . PRO A 1 232 ? 2.122 10.975 -4.549 1.00 88.75 232 PRO A O 1
ATOM 1836 N N . TRP A 1 233 ? 4.101 10.100 -3.955 1.00 82.38 233 TRP A N 1
ATOM 1837 C CA . TRP A 1 233 ? 4.861 11.343 -4.066 1.00 82.38 233 TRP A CA 1
ATOM 1838 C C . TRP A 1 233 ? 6.367 11.076 -4.176 1.00 82.38 233 TRP A C 1
ATOM 1840 O O . TRP A 1 233 ? 6.845 10.000 -3.833 1.00 82.38 233 TRP A O 1
ATOM 1850 N N . GLY A 1 234 ? 7.123 12.050 -4.682 1.00 64.56 234 GLY A N 1
ATOM 1851 C CA . GLY A 1 234 ? 8.586 11.999 -4.708 1.00 64.56 234 GLY A CA 1
ATOM 1852 C C . GLY A 1 234 ? 9.185 12.683 -3.483 1.00 64.56 234 GLY A C 1
ATOM 1853 O O . GLY A 1 234 ? 8.749 13.776 -3.117 1.00 64.56 234 GLY A O 1
ATOM 1854 N N . ILE A 1 235 ? 10.194 12.074 -2.861 1.00 56.34 235 ILE A N 1
ATOM 1855 C CA . ILE A 1 235 ? 10.949 12.717 -1.786 1.00 56.34 235 ILE A CA 1
ATOM 1856 C C . ILE A 1 235 ? 12.085 13.540 -2.402 1.00 56.34 235 ILE A C 1
ATOM 1858 O O . ILE A 1 235 ? 13.197 13.045 -2.575 1.00 56.34 235 ILE A O 1
ATOM 1862 N N . SER A 1 236 ? 11.828 14.820 -2.676 1.00 48.91 236 SER A N 1
ATOM 1863 C CA . SER A 1 236 ? 12.878 15.805 -2.966 1.00 48.91 236 SER A CA 1
ATOM 1864 C C . SER A 1 236 ? 13.131 16.671 -1.726 1.00 48.91 236 SER A C 1
ATOM 1866 O O . SER A 1 236 ? 12.635 17.796 -1.620 1.00 48.91 236 SER A O 1
ATOM 1868 N N . TRP A 1 237 ? 13.847 16.140 -0.734 1.00 41.66 237 TRP A N 1
ATOM 1869 C CA . TRP A 1 237 ? 14.540 17.030 0.199 1.00 41.66 237 TRP A CA 1
ATOM 1870 C C . TRP A 1 237 ? 15.803 17.476 -0.525 1.00 41.66 237 TRP A C 1
ATOM 1872 O O . TRP A 1 237 ? 16.651 16.649 -0.836 1.00 41.66 237 TRP A O 1
ATOM 1882 N N . ASP A 1 238 ? 15.838 18.762 -0.843 1.00 37.12 238 ASP A N 1
ATOM 1883 C CA . ASP A 1 238 ? 16.770 19.435 -1.739 1.00 37.12 238 ASP A CA 1
ATOM 1884 C C . ASP A 1 238 ? 16.553 19.181 -3.230 1.00 37.12 238 ASP A C 1
ATOM 1886 O O . ASP A 1 238 ? 16.343 18.069 -3.705 1.00 37.12 238 ASP A O 1
ATOM 1890 N N . ARG A 1 239 ? 16.634 20.277 -3.989 1.00 40.88 239 ARG A N 1
ATOM 1891 C CA . ARG A 1 239 ? 16.654 20.340 -5.457 1.00 40.88 239 ARG A CA 1
ATOM 1892 C C . ARG A 1 239 ? 17.921 19.686 -6.044 1.00 40.88 239 ARG A C 1
ATOM 1894 O O . ARG A 1 239 ? 18.433 20.146 -7.058 1.00 40.88 239 ARG A O 1
ATOM 1901 N N . GLN A 1 240 ? 18.461 18.657 -5.393 1.00 44.41 240 GLN A N 1
ATOM 1902 C CA . GLN A 1 240 ? 19.581 17.885 -5.900 1.00 44.41 240 GLN A CA 1
ATOM 1903 C C . GLN A 1 240 ? 19.055 16.701 -6.725 1.00 44.41 240 GLN A C 1
ATOM 1905 O O . GLN A 1 240 ? 18.174 15.967 -6.264 1.00 44.41 240 GLN A O 1
ATOM 1910 N N . PRO A 1 241 ? 19.588 16.478 -7.937 1.00 41.94 241 PRO A N 1
ATOM 1911 C CA . PRO A 1 241 ? 19.348 15.251 -8.685 1.00 41.94 241 PRO A CA 1
ATOM 1912 C C . PRO A 1 241 ? 19.815 14.048 -7.847 1.00 41.94 241 PRO A C 1
ATOM 1914 O O . PRO A 1 241 ? 21.011 13.826 -7.687 1.00 41.94 241 PRO A O 1
ATOM 1917 N N . GLY A 1 242 ? 18.884 13.274 -7.279 1.00 49.62 242 GLY A N 1
ATOM 1918 C CA . GLY A 1 242 ? 19.227 12.156 -6.384 1.00 49.62 242 GLY A CA 1
ATOM 1919 C C . GLY A 1 242 ? 18.405 12.032 -5.103 1.00 49.62 242 GLY A C 1
ATOM 1920 O O . GLY A 1 242 ? 18.914 11.474 -4.134 1.00 49.62 242 GLY A O 1
ATOM 1921 N N . GLY A 1 243 ? 17.160 12.525 -5.092 1.00 56.78 243 GLY A N 1
ATOM 1922 C CA . GLY A 1 243 ? 16.231 12.368 -3.971 1.00 56.78 243 GLY A CA 1
ATOM 1923 C C . GLY A 1 243 ? 16.142 10.929 -3.454 1.00 56.78 243 GLY A C 1
ATOM 1924 O O . GLY A 1 243 ? 16.425 9.964 -4.165 1.00 56.78 243 GLY A O 1
ATOM 1925 N N . TYR A 1 244 ? 15.722 10.784 -2.199 1.00 70.56 244 TYR A N 1
ATOM 1926 C CA . TYR A 1 244 ? 15.725 9.531 -1.440 1.00 70.56 244 TYR A CA 1
ATOM 1927 C C . TYR A 1 244 ? 14.758 8.457 -1.978 1.00 70.56 244 TYR A C 1
ATOM 1929 O O . TYR A 1 244 ? 14.486 7.497 -1.276 1.00 70.56 244 TYR A O 1
ATOM 1937 N N . GLY A 1 245 ? 14.222 8.578 -3.189 1.00 82.81 245 GLY A N 1
ATOM 1938 C CA . GLY A 1 245 ? 13.260 7.646 -3.764 1.00 82.81 245 GLY A CA 1
ATOM 1939 C C . GLY A 1 245 ? 11.839 8.180 -3.822 1.00 82.81 245 GLY A C 1
ATOM 1940 O O . GLY A 1 245 ? 11.503 9.237 -3.280 1.00 82.81 245 GLY A O 1
ATOM 1941 N N . GLY A 1 246 ? 10.980 7.406 -4.472 1.00 88.38 246 GLY A N 1
ATOM 1942 C CA . GLY A 1 246 ? 9.548 7.582 -4.354 1.00 88.38 246 GLY A CA 1
ATOM 1943 C C . GLY A 1 246 ? 9.041 7.172 -2.980 1.00 88.38 246 GLY A C 1
ATOM 1944 O O . GLY A 1 246 ? 9.660 6.396 -2.245 1.00 88.38 246 GLY A O 1
ATOM 1945 N N . ALA A 1 247 ? 7.874 7.701 -2.659 1.00 90.88 247 ALA A N 1
ATOM 1946 C CA . ALA A 1 247 ? 7.131 7.368 -1.472 1.00 90.88 247 ALA A CA 1
ATOM 1947 C C . ALA A 1 247 ? 5.659 7.151 -1.797 1.00 90.88 247 ALA A C 1
ATOM 1949 O O . ALA A 1 247 ? 5.100 7.737 -2.726 1.00 90.88 247 ALA A O 1
ATOM 1950 N N . VAL A 1 248 ? 5.022 6.321 -0.987 1.00 93.88 248 VAL A N 1
ATOM 1951 C CA . VAL A 1 248 ? 3.579 6.127 -0.996 1.00 93.88 248 VAL A CA 1
ATOM 1952 C C . VAL A 1 248 ? 3.067 6.277 0.417 1.00 93.88 248 VAL A C 1
ATOM 1954 O O . VAL A 1 248 ? 3.567 5.637 1.338 1.00 93.88 248 VAL A O 1
ATOM 1957 N N . THR A 1 249 ? 2.033 7.092 0.578 1.00 95.38 249 THR A N 1
ATOM 1958 C CA . THR A 1 249 ? 1.291 7.206 1.827 1.00 95.38 249 THR A CA 1
ATOM 1959 C C . THR A 1 249 ? -0.091 6.586 1.668 1.00 95.38 249 THR A C 1
ATOM 1961 O O . THR A 1 249 ? -0.833 6.956 0.757 1.00 95.38 249 THR A O 1
ATOM 1964 N N . LEU A 1 250 ? -0.453 5.683 2.575 1.00 96.81 250 LEU A N 1
ATOM 1965 C CA . LEU A 1 250 ? -1.816 5.191 2.749 1.00 96.81 250 LEU A CA 1
ATOM 1966 C C . LEU A 1 250 ? -2.437 5.927 3.938 1.00 96.81 250 LEU A C 1
ATOM 1968 O O . LEU A 1 250 ? -2.015 5.746 5.080 1.00 96.81 250 LEU A O 1
ATOM 1972 N N . VAL A 1 251 ? -3.420 6.783 3.668 1.00 97.12 251 VAL A N 1
ATOM 1973 C CA . VAL A 1 251 ? -4.161 7.548 4.681 1.00 97.12 251 VAL A CA 1
ATOM 1974 C C . VAL A 1 251 ? -5.370 6.723 5.100 1.00 97.12 251 VAL A C 1
ATOM 1976 O O . VAL A 1 251 ? -6.376 6.707 4.392 1.00 97.12 251 VAL A O 1
ATOM 1979 N N . CYS A 1 252 ? -5.240 5.999 6.206 1.00 97.56 252 CYS A N 1
ATOM 1980 C CA . C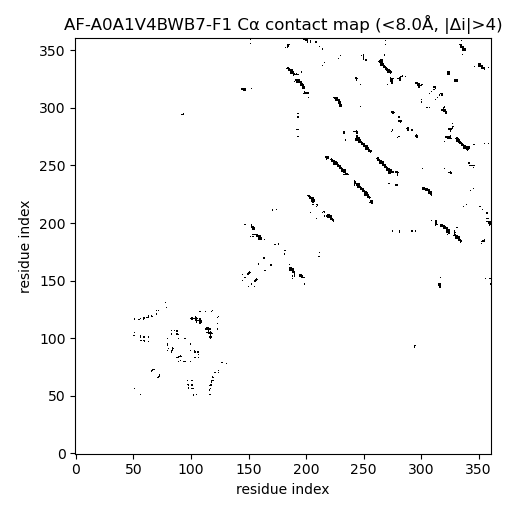YS A 1 252 ? -6.182 4.986 6.667 1.00 97.56 252 CYS A CA 1
ATOM 1981 C C . CYS A 1 252 ? -7.162 5.587 7.678 1.00 97.56 252 CYS A C 1
ATOM 1983 O O . CYS A 1 252 ? -6.749 6.138 8.700 1.00 97.56 252 CYS A O 1
ATOM 1985 N N . VAL A 1 253 ? -8.459 5.471 7.406 1.00 96.69 253 VAL A N 1
ATOM 1986 C CA . VAL A 1 253 ? -9.520 5.958 8.294 1.00 96.69 253 VAL A CA 1
ATOM 1987 C C . VAL A 1 253 ? -10.043 4.801 9.128 1.00 96.69 253 VAL A C 1
ATOM 1989 O O . VAL A 1 253 ? -10.480 3.789 8.583 1.00 96.69 253 VAL A O 1
ATOM 1992 N N . TYR A 1 254 ? -10.021 4.975 10.446 1.00 96.75 254 TYR A N 1
ATOM 1993 C CA . TYR A 1 254 ? -10.533 4.011 11.414 1.00 96.75 254 TYR A CA 1
ATOM 1994 C C . TYR A 1 254 ? -11.766 4.580 12.107 1.00 96.75 254 TYR A C 1
ATOM 1996 O O . TYR A 1 254 ? -11.783 5.758 12.472 1.00 96.75 254 TYR A O 1
ATOM 2004 N N . ASN A 1 255 ? -12.790 3.751 12.302 1.00 94.69 255 ASN A N 1
ATOM 2005 C CA . ASN A 1 255 ? -13.924 4.086 13.158 1.00 94.69 255 ASN A CA 1
ATOM 2006 C C . ASN A 1 255 ? -13.721 3.496 14.562 1.00 94.69 255 ASN A C 1
ATOM 2008 O O . ASN A 1 255 ? -13.055 2.480 14.732 1.00 94.69 255 ASN A O 1
ATOM 2012 N N . TYR A 1 256 ? -14.293 4.137 15.576 1.00 94.75 256 TYR A N 1
ATOM 2013 C CA . TYR A 1 256 ? -14.291 3.629 16.947 1.00 94.75 256 TYR A CA 1
ATOM 2014 C C . TYR A 1 256 ? -15.441 4.223 17.769 1.00 94.75 256 TYR A C 1
ATOM 2016 O O . TYR A 1 256 ? -16.160 5.113 17.299 1.00 94.75 256 TYR A O 1
ATOM 2024 N N . ARG A 1 257 ? -15.610 3.739 19.004 1.00 90.88 257 ARG A N 1
ATOM 2025 C CA . ARG A 1 257 ? -16.520 4.313 20.004 1.00 90.88 257 ARG A CA 1
ATOM 2026 C C . ARG A 1 257 ? -15.736 5.124 21.033 1.00 90.88 257 ARG A C 1
ATOM 2028 O O . ARG A 1 257 ? -14.766 4.637 21.616 1.00 90.88 257 ARG A O 1
ATOM 2035 N N . ARG A 1 258 ? -16.155 6.370 21.251 1.00 90.19 258 ARG A N 1
ATOM 2036 C CA . ARG A 1 258 ? -15.657 7.204 22.354 1.00 90.19 258 ARG A CA 1
ATOM 2037 C C . ARG A 1 258 ? -16.137 6.660 23.699 1.00 90.19 258 ARG A C 1
ATOM 2039 O O . ARG A 1 258 ? -17.050 5.844 23.754 1.00 90.19 258 ARG A O 1
ATOM 2046 N N . LEU A 1 259 ? -15.566 7.165 24.791 1.00 88.00 259 LEU A N 1
ATOM 2047 C CA . LEU A 1 259 ? -15.980 6.801 26.155 1.00 88.00 259 LEU A CA 1
ATOM 2048 C C . LEU A 1 259 ? -17.458 7.111 26.456 1.00 88.00 259 LEU A C 1
ATOM 2050 O O . LEU A 1 259 ? -18.050 6.477 27.319 1.00 88.00 259 LEU A O 1
ATOM 2054 N N . ASN A 1 260 ? -18.062 8.056 25.732 1.00 89.56 260 ASN A N 1
ATOM 2055 C CA . ASN A 1 260 ? -19.490 8.375 25.808 1.00 89.56 260 ASN A CA 1
ATOM 2056 C C . ASN A 1 260 ? -20.347 7.603 24.785 1.00 89.56 260 ASN A C 1
ATOM 2058 O O . ASN A 1 260 ? -21.447 8.036 24.458 1.00 89.56 260 ASN A O 1
ATOM 2062 N N . ASP A 1 261 ? -19.807 6.521 24.225 1.00 86.56 261 ASP A N 1
ATOM 2063 C CA . ASP A 1 261 ? -20.420 5.650 23.218 1.00 86.56 261 ASP A CA 1
ATOM 2064 C C . ASP A 1 261 ? -20.777 6.321 21.874 1.00 86.56 261 ASP A C 1
ATOM 2066 O O . ASP A 1 261 ? -21.367 5.710 20.980 1.00 86.56 261 ASP A O 1
ATOM 2070 N N . LEU A 1 262 ? -20.353 7.565 21.635 1.00 89.50 262 LEU A N 1
ATOM 2071 C CA . LEU A 1 262 ? -20.504 8.178 20.316 1.00 89.50 262 LEU A CA 1
ATOM 2072 C C . LEU A 1 262 ? -19.515 7.569 19.317 1.00 89.50 262 LEU A C 1
ATOM 2074 O O . LEU A 1 262 ? -18.326 7.395 19.606 1.00 89.50 262 LEU A O 1
ATOM 2078 N N . ARG A 1 263 ? -20.003 7.286 18.104 1.00 92.44 263 ARG A N 1
ATOM 2079 C CA . ARG A 1 263 ? -19.150 6.896 16.976 1.00 92.44 263 ARG A CA 1
ATOM 2080 C C . ARG A 1 263 ? -18.230 8.059 16.610 1.00 92.44 263 ARG A C 1
ATOM 2082 O O . ARG A 1 263 ? -18.684 9.187 16.437 1.00 92.44 263 ARG A O 1
ATOM 2089 N N . ALA A 1 264 ? -16.949 7.765 16.448 1.00 93.38 264 ALA A N 1
ATOM 2090 C CA . ALA A 1 264 ? -15.934 8.723 16.044 1.00 93.38 264 ALA A CA 1
ATOM 2091 C C . ALA A 1 264 ? -14.949 8.093 15.056 1.00 93.38 264 ALA A C 1
ATOM 2093 O O . ALA A 1 264 ? -14.990 6.889 14.788 1.00 93.38 264 ALA A O 1
ATOM 2094 N N . TYR A 1 265 ? -14.069 8.932 14.516 1.00 95.12 265 TYR A N 1
ATOM 2095 C CA . TYR A 1 265 ? -13.039 8.533 13.570 1.00 95.12 265 TYR A CA 1
ATOM 2096 C C . TYR A 1 265 ? -11.690 9.094 13.985 1.00 95.12 265 TYR A C 1
ATOM 2098 O O . TYR A 1 265 ? -11.611 10.187 14.545 1.00 95.12 265 TYR A O 1
ATOM 2106 N N . PHE A 1 266 ? -10.636 8.365 13.658 1.00 96.81 266 PHE A N 1
ATOM 2107 C CA . PHE A 1 266 ? -9.292 8.914 13.590 1.00 96.81 266 PHE A CA 1
ATOM 2108 C C . PHE A 1 266 ? -8.607 8.438 12.316 1.00 96.81 266 PHE A C 1
ATOM 2110 O O . PHE A 1 266 ? -9.034 7.480 11.666 1.00 96.81 266 PHE A O 1
ATOM 2117 N N . THR A 1 267 ? -7.523 9.117 11.963 1.00 97.50 267 THR A N 1
ATOM 2118 C CA . THR A 1 267 ? -6.737 8.805 10.777 1.00 97.50 267 THR A CA 1
ATOM 2119 C C . THR A 1 267 ? -5.354 8.334 11.188 1.00 97.50 267 THR A C 1
ATOM 2121 O O . THR A 1 267 ? -4.625 9.045 11.883 1.00 97.50 267 THR A O 1
ATOM 2124 N N . LEU A 1 268 ? -4.974 7.151 10.711 1.00 96.81 268 LEU A N 1
ATOM 2125 C CA . LEU A 1 268 ? -3.605 6.657 10.767 1.00 96.81 268 LEU A CA 1
ATOM 2126 C C . LEU A 1 268 ? -3.026 6.692 9.356 1.00 96.81 268 LEU A C 1
ATOM 2128 O O . LEU A 1 268 ? -3.585 6.101 8.440 1.00 96.81 268 LEU A O 1
ATOM 2132 N N . SER A 1 269 ? -1.910 7.379 9.152 1.00 95.88 269 SER A N 1
ATOM 2133 C CA . SER A 1 269 ? -1.196 7.325 7.874 1.00 95.88 269 SER A CA 1
ATOM 2134 C C . SER A 1 269 ? 0.014 6.421 8.001 1.00 95.88 269 SER A C 1
ATOM 2136 O O . SER A 1 269 ? 0.807 6.631 8.916 1.00 95.88 269 SER A O 1
ATOM 2138 N N . ILE A 1 270 ? 0.180 5.483 7.070 1.00 94.94 270 ILE A N 1
ATOM 2139 C CA . ILE A 1 270 ? 1.400 4.687 6.914 1.00 94.94 270 ILE A CA 1
ATOM 2140 C C . ILE A 1 270 ? 2.110 5.091 5.625 1.00 94.94 270 ILE A C 1
ATOM 2142 O O . ILE A 1 270 ? 1.482 5.253 4.579 1.00 94.94 270 ILE A O 1
ATOM 2146 N N . GLU A 1 271 ? 3.414 5.308 5.707 1.00 93.50 271 GLU A N 1
ATOM 2147 C CA . GLU A 1 271 ? 4.238 5.802 4.611 1.00 93.50 271 GLU A CA 1
ATOM 2148 C C . GLU A 1 271 ? 5.343 4.797 4.312 1.00 93.50 271 GLU A C 1
ATOM 2150 O O . GLU A 1 271 ? 6.049 4.388 5.227 1.00 93.50 271 GLU A O 1
ATOM 2155 N N . TYR A 1 272 ? 5.506 4.449 3.037 1.00 93.62 272 TYR A N 1
ATOM 2156 C CA . TYR A 1 272 ? 6.586 3.621 2.506 1.00 93.62 272 TYR A CA 1
ATOM 2157 C C . TYR A 1 272 ? 7.493 4.516 1.670 1.00 93.62 272 TYR A C 1
ATOM 2159 O O . TYR A 1 272 ? 7.027 5.122 0.707 1.00 93.62 272 TYR A O 1
ATOM 2167 N N . LEU A 1 273 ? 8.758 4.640 2.052 1.00 90.31 273 LEU A N 1
ATOM 2168 C CA . LEU A 1 273 ? 9.735 5.544 1.449 1.00 90.31 273 LEU A CA 1
ATOM 2169 C C . LEU A 1 273 ? 10.866 4.735 0.795 1.00 90.31 273 LEU A C 1
ATOM 2171 O O . LEU A 1 273 ? 11.040 3.552 1.080 1.00 90.31 273 LEU A O 1
ATOM 2175 N N . HIS A 1 274 ? 11.669 5.389 -0.045 1.00 89.19 274 HIS A N 1
ATOM 2176 C CA . HIS A 1 274 ? 12.811 4.777 -0.747 1.00 89.19 274 HIS A CA 1
ATOM 2177 C C . HIS A 1 274 ? 12.426 3.764 -1.837 1.00 89.19 274 HIS A C 1
ATOM 2179 O O . HIS A 1 274 ? 13.224 2.907 -2.239 1.00 89.19 274 HIS A O 1
ATOM 2185 N N . LEU A 1 275 ? 11.206 3.905 -2.357 1.00 90.50 275 LEU A N 1
ATOM 2186 C CA . LEU A 1 275 ? 10.682 3.089 -3.442 1.00 90.50 275 LEU A CA 1
ATOM 2187 C C . LEU A 1 275 ? 11.266 3.529 -4.785 1.00 90.50 275 LEU A C 1
ATOM 2189 O O . LEU A 1 275 ? 11.480 4.717 -5.032 1.00 90.50 275 LEU A O 1
ATOM 2193 N N . ILE A 1 276 ? 11.480 2.564 -5.668 1.00 86.88 276 ILE A N 1
ATOM 2194 C CA . ILE A 1 276 ? 11.824 2.809 -7.063 1.00 86.88 276 ILE A CA 1
ATOM 2195 C C . ILE A 1 276 ? 10.606 3.417 -7.761 1.00 86.88 276 ILE A C 1
ATOM 2197 O O . ILE A 1 276 ? 9.493 2.893 -7.664 1.00 86.88 276 ILE A O 1
ATOM 2201 N N . THR A 1 277 ? 10.826 4.518 -8.472 1.00 83.62 277 THR A N 1
ATOM 2202 C CA . THR A 1 277 ? 9.846 5.129 -9.378 1.00 83.62 277 THR A CA 1
ATOM 2203 C C . THR A 1 277 ? 10.542 5.591 -10.647 1.00 83.62 277 THR A C 1
ATOM 2205 O O . THR A 1 277 ? 11.765 5.635 -10.703 1.00 83.62 277 THR A O 1
ATOM 2208 N N . GLU A 1 278 ? 9.776 5.989 -11.658 1.00 79.06 278 GLU A N 1
ATOM 2209 C CA . GLU A 1 278 ? 10.335 6.567 -12.887 1.00 79.06 278 GLU A CA 1
ATOM 2210 C C . GLU A 1 278 ? 11.231 7.787 -12.605 1.00 79.06 278 GLU A C 1
ATOM 2212 O O . GLU A 1 278 ? 12.321 7.911 -13.150 1.00 79.06 278 GLU A O 1
ATOM 2217 N N . GLN A 1 279 ? 10.819 8.645 -11.666 1.00 78.00 279 GLN A N 1
ATOM 2218 C CA . GLN A 1 279 ? 11.600 9.811 -11.237 1.00 78.00 279 GLN A CA 1
ATOM 2219 C C . GLN A 1 279 ? 12.781 9.447 -10.322 1.00 78.00 279 GLN A C 1
ATOM 2221 O O . GLN A 1 279 ? 13.694 10.249 -10.139 1.00 78.00 279 GLN A O 1
ATOM 2226 N N . HIS A 1 280 ? 12.752 8.258 -9.716 1.00 81.31 280 HIS A N 1
ATOM 2227 C CA . HIS A 1 280 ? 13.774 7.775 -8.791 1.00 81.31 280 HIS A CA 1
ATOM 2228 C C . HIS A 1 280 ? 14.165 6.331 -9.137 1.00 81.31 280 HIS A C 1
ATOM 2230 O O . HIS A 1 280 ? 13.805 5.394 -8.410 1.00 81.31 280 HIS A O 1
ATOM 2236 N N . PRO A 1 281 ? 14.873 6.140 -10.262 1.00 79.19 281 PRO A N 1
ATOM 2237 C CA . PRO A 1 281 ? 15.325 4.827 -10.697 1.00 79.19 281 PRO A CA 1
ATOM 2238 C C . PRO A 1 281 ? 16.341 4.233 -9.706 1.00 79.19 281 PRO A C 1
ATOM 2240 O O . PRO A 1 281 ? 16.975 4.969 -8.939 1.00 79.19 281 PRO A O 1
ATOM 2243 N N . PRO A 1 282 ? 16.530 2.903 -9.708 1.00 80.88 282 PRO A N 1
ATOM 2244 C CA . PRO A 1 282 ? 17.526 2.259 -8.856 1.00 80.88 282 PRO A CA 1
ATOM 2245 C C . PRO A 1 282 ? 18.948 2.731 -9.189 1.00 80.88 282 PRO A C 1
ATOM 2247 O O . PRO A 1 282 ? 19.306 2.911 -10.355 1.00 80.88 282 PRO A O 1
ATOM 2250 N N . LYS A 1 283 ? 19.795 2.840 -8.167 1.00 74.56 283 LYS A N 1
ATOM 2251 C CA . LYS A 1 283 ? 21.220 3.151 -8.331 1.00 74.56 283 LYS A CA 1
ATOM 2252 C C . LYS A 1 283 ? 22.082 2.192 -7.525 1.00 74.56 283 LYS A C 1
ATOM 2254 O O . LYS A 1 283 ? 21.653 1.747 -6.462 1.00 74.56 283 LYS A O 1
ATOM 2259 N N . ASP A 1 2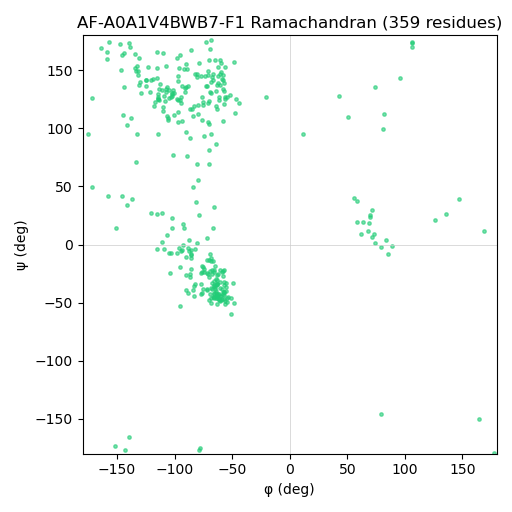84 ? 23.266 1.852 -8.023 1.00 71.38 284 ASP A N 1
ATOM 2260 C CA . ASP A 1 284 ? 24.279 1.153 -7.225 1.00 71.38 284 ASP A CA 1
ATOM 2261 C C . ASP A 1 284 ? 25.024 2.111 -6.284 1.00 71.38 284 ASP A C 1
ATOM 2263 O O . ASP A 1 284 ? 24.703 3.301 -6.189 1.00 71.38 284 ASP A O 1
ATOM 2267 N N . ASP A 1 285 ? 26.020 1.588 -5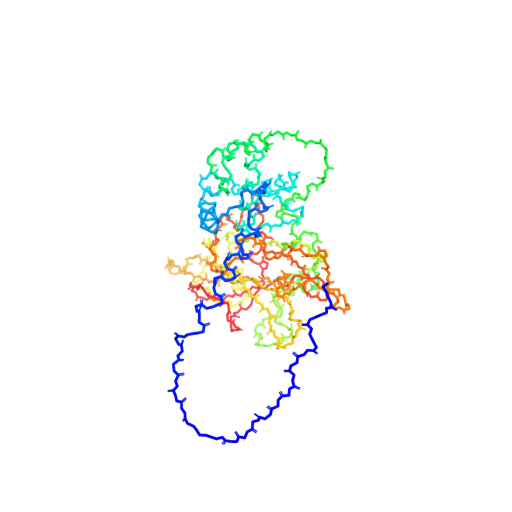.565 1.00 69.69 285 ASP A N 1
ATOM 2268 C CA . ASP A 1 285 ? 26.745 2.373 -4.569 1.00 69.69 285 ASP A CA 1
ATOM 2269 C C . ASP A 1 285 ? 27.558 3.529 -5.159 1.00 69.69 285 ASP A C 1
ATOM 2271 O O . ASP A 1 285 ? 27.760 4.547 -4.487 1.00 69.69 285 ASP A O 1
ATOM 2275 N N . SER A 1 286 ? 27.919 3.413 -6.440 1.00 68.94 286 SER A N 1
ATOM 2276 C CA . SER A 1 286 ? 28.586 4.450 -7.228 1.00 68.94 286 SER A CA 1
ATOM 2277 C C . SER A 1 286 ? 27.620 5.492 -7.806 1.00 68.94 286 SER A C 1
ATOM 2279 O O . SER A 1 286 ? 28.051 6.472 -8.404 1.00 68.94 286 SER A O 1
ATOM 2281 N N . GLY A 1 287 ? 26.307 5.316 -7.610 1.00 69.94 287 GLY A N 1
ATOM 2282 C CA . GLY A 1 287 ? 25.274 6.197 -8.155 1.00 69.94 287 GLY A CA 1
ATOM 2283 C C . GLY A 1 287 ? 24.886 5.880 -9.601 1.00 69.94 287 GLY A C 1
ATOM 2284 O O . GLY A 1 287 ? 24.042 6.583 -10.162 1.00 69.94 287 GLY A O 1
ATOM 2285 N N . ARG A 1 288 ? 25.450 4.820 -10.195 1.00 74.69 288 ARG A N 1
ATOM 2286 C CA . ARG A 1 288 ? 25.126 4.378 -11.554 1.00 74.69 288 ARG A CA 1
ATOM 2287 C C . ARG A 1 288 ? 23.738 3.745 -11.585 1.00 74.69 288 ARG A C 1
ATOM 2289 O O . ARG A 1 288 ? 23.388 2.959 -10.704 1.00 74.69 288 ARG A O 1
ATOM 2296 N N . LEU A 1 289 ? 22.960 4.086 -12.611 1.00 75.12 289 LEU A N 1
ATOM 2297 C CA . LEU A 1 289 ? 21.637 3.512 -12.846 1.00 75.12 289 LEU A CA 1
ATOM 2298 C C . LEU A 1 289 ? 21.731 2.006 -13.092 1.00 75.12 289 LEU A C 1
ATOM 2300 O O . LEU A 1 289 ? 22.624 1.528 -13.787 1.00 75.12 289 LEU A O 1
ATOM 2304 N N . LEU A 1 290 ? 20.792 1.264 -12.518 1.00 69.56 290 LEU A N 1
ATOM 2305 C CA . LEU A 1 290 ? 20.739 -0.187 -12.641 1.00 69.56 290 LEU A CA 1
ATOM 2306 C C . LEU A 1 290 ? 19.605 -0.599 -13.583 1.00 69.56 290 LEU A C 1
ATOM 2308 O O . LEU A 1 290 ? 18.434 -0.518 -13.220 1.00 69.56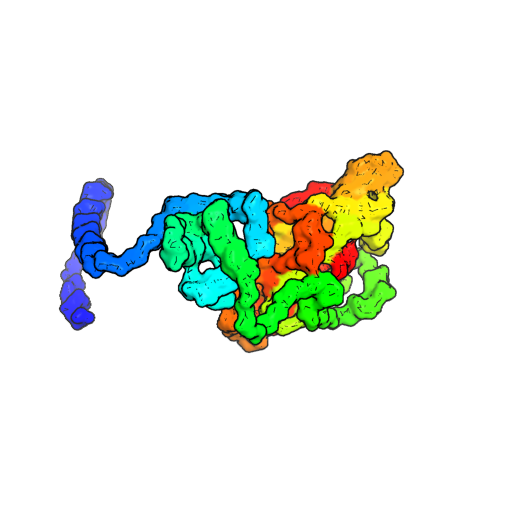 290 LEU A O 1
ATOM 2312 N N . GLU A 1 291 ? 19.953 -1.089 -14.773 1.00 64.38 291 GLU A N 1
ATOM 2313 C CA . GLU A 1 291 ? 18.983 -1.422 -15.831 1.00 64.38 291 GLU A CA 1
ATOM 2314 C C . GLU A 1 291 ? 18.002 -2.545 -15.448 1.00 64.38 291 GLU A C 1
ATOM 2316 O O . GLU A 1 291 ? 16.868 -2.575 -15.922 1.00 64.38 291 GLU A O 1
ATOM 2321 N N . TYR A 1 292 ? 18.381 -3.444 -14.530 1.00 57.47 292 TYR A N 1
ATOM 2322 C CA . TYR A 1 292 ? 17.545 -4.588 -14.133 1.00 57.47 292 TYR A CA 1
ATOM 2323 C C . TYR A 1 292 ? 16.280 -4.221 -13.339 1.00 57.47 292 TYR A C 1
ATOM 2325 O O . TYR A 1 292 ? 15.471 -5.107 -13.057 1.00 57.47 292 TYR A O 1
ATOM 2333 N N . ALA A 1 293 ? 16.101 -2.958 -12.929 1.00 51.59 293 ALA A N 1
ATOM 2334 C CA . ALA A 1 293 ? 14.836 -2.511 -12.337 1.00 51.59 293 ALA A CA 1
ATOM 2335 C C . ALA A 1 293 ? 13.956 -1.707 -13.303 1.00 51.59 293 ALA A C 1
ATOM 2337 O O . ALA A 1 293 ? 12.968 -1.120 -12.863 1.00 51.59 293 ALA A O 1
ATOM 2338 N N . ASN A 1 294 ? 14.251 -1.726 -14.607 1.00 53.69 294 ASN A N 1
ATOM 2339 C CA . ASN A 1 294 ? 13.313 -1.251 -15.620 1.00 53.69 294 ASN A CA 1
ATOM 2340 C C . ASN A 1 294 ? 11.966 -1.981 -15.465 1.00 53.69 294 ASN A C 1
ATOM 2342 O O . ASN A 1 294 ? 11.909 -3.205 -15.373 1.00 53.69 294 ASN A O 1
ATOM 2346 N N . GLY A 1 295 ? 10.878 -1.214 -15.355 1.00 61.69 295 GLY A N 1
ATOM 2347 C CA . GLY A 1 295 ? 9.527 -1.731 -15.100 1.00 61.69 295 GLY A CA 1
ATOM 2348 C C . GLY A 1 295 ? 9.169 -1.963 -13.624 1.00 61.69 295 GLY A C 1
ATOM 2349 O O . GLY A 1 295 ? 8.000 -2.198 -13.319 1.00 61.69 295 GLY A O 1
ATOM 2350 N N . ARG A 1 296 ? 10.120 -1.848 -12.683 1.00 69.69 296 ARG A N 1
ATOM 2351 C CA . ARG A 1 296 ? 9.821 -1.839 -11.241 1.00 69.69 296 ARG A CA 1
ATOM 2352 C C . ARG A 1 296 ? 9.442 -0.424 -10.819 1.00 69.69 296 ARG A C 1
ATOM 2354 O O . ARG A 1 296 ? 10.274 0.472 -10.798 1.00 69.69 296 ARG A O 1
ATOM 2361 N N . THR A 1 297 ? 8.176 -0.231 -10.476 1.00 83.75 297 THR A N 1
ATOM 2362 C CA . THR A 1 297 ? 7.618 1.052 -10.029 1.00 83.75 297 THR A CA 1
ATOM 2363 C C . THR A 1 297 ? 6.638 0.816 -8.879 1.00 83.75 297 THR A C 1
ATOM 2365 O O . THR A 1 297 ? 6.610 -0.261 -8.280 1.00 83.75 297 THR A O 1
ATOM 2368 N N . LEU A 1 298 ? 5.830 1.809 -8.538 1.00 87.56 298 LEU A N 1
ATOM 2369 C CA . LEU A 1 298 ? 4.759 1.635 -7.568 1.00 87.56 298 LEU A CA 1
ATOM 2370 C C . LEU A 1 298 ? 3.769 0.553 -8.022 1.00 87.56 298 LEU A C 1
ATOM 2372 O O . LEU A 1 298 ? 3.534 0.354 -9.215 1.00 87.56 298 LEU A O 1
ATOM 2376 N N . GLY A 1 299 ? 3.171 -0.145 -7.060 1.00 87.06 299 GLY A N 1
ATOM 2377 C CA . GLY A 1 299 ? 2.163 -1.157 -7.347 1.00 87.06 299 GLY A CA 1
ATOM 2378 C C . GLY A 1 299 ? 0.955 -0.570 -8.091 1.00 87.06 299 GLY A C 1
ATOM 2379 O O . GLY A 1 299 ? 0.658 0.620 -7.968 1.00 87.06 299 GLY A O 1
ATOM 2380 N N . PRO A 1 300 ? 0.195 -1.386 -8.838 1.00 85.12 300 PRO A N 1
ATOM 2381 C CA . PRO A 1 300 ? -0.842 -0.898 -9.755 1.00 85.12 300 PRO A CA 1
ATOM 2382 C C . PRO A 1 300 ? -1.980 -0.130 -9.063 1.00 85.12 300 PRO A C 1
ATOM 2384 O O . PRO A 1 300 ? -2.623 0.728 -9.679 1.00 85.12 300 PRO A O 1
ATOM 2387 N N . ARG A 1 301 ? -2.214 -0.418 -7.775 1.00 88.69 301 ARG A N 1
ATOM 2388 C CA . ARG A 1 301 ? -3.199 0.255 -6.917 1.00 88.69 301 ARG A CA 1
ATOM 2389 C C . ARG A 1 301 ? -2.660 1.526 -6.249 1.00 88.69 301 ARG A C 1
ATOM 2391 O O . ARG A 1 301 ? -3.439 2.287 -5.684 1.00 88.69 301 ARG A O 1
ATOM 2398 N N . MET A 1 302 ? -1.363 1.813 -6.363 1.00 92.50 302 MET A N 1
ATOM 2399 C CA . MET A 1 302 ? -0.709 2.964 -5.734 1.00 92.50 302 MET A CA 1
ATOM 2400 C C . MET A 1 302 ? -0.846 4.257 -6.554 1.00 92.50 302 MET A C 1
ATOM 2402 O O . MET A 1 302 ? 0.124 4.965 -6.823 1.00 92.50 302 MET A O 1
ATOM 2406 N N . ARG A 1 303 ? -2.078 4.573 -6.963 1.00 87.75 303 ARG A N 1
ATOM 2407 C CA . ARG A 1 303 ? -2.408 5.763 -7.759 1.00 87.75 303 ARG A CA 1
ATOM 2408 C C . ARG A 1 303 ? -2.905 6.888 -6.870 1.00 87.75 303 ARG A C 1
ATOM 2410 O O . ARG A 1 303 ? -3.612 6.645 -5.896 1.00 87.75 303 ARG A O 1
ATOM 2417 N N . HIS A 1 304 ? -2.574 8.128 -7.220 1.00 86.69 304 HIS A N 1
ATOM 2418 C CA . HIS A 1 304 ? -3.016 9.284 -6.448 1.00 86.69 304 HIS A CA 1
ATOM 2419 C C . HIS A 1 304 ? -4.540 9.322 -6.321 1.00 86.69 304 HIS A C 1
ATOM 2421 O O . HIS A 1 304 ? -5.261 9.292 -7.312 1.00 86.69 304 HIS A O 1
ATOM 2427 N N . GLY A 1 305 ? -5.018 9.393 -5.082 1.00 82.81 305 GLY A N 1
ATOM 2428 C CA . GLY A 1 305 ? -6.434 9.460 -4.761 1.00 82.81 305 GLY A CA 1
ATOM 2429 C C . GLY A 1 305 ? -7.181 8.129 -4.818 1.00 82.81 305 GLY A C 1
ATOM 2430 O O . GLY A 1 305 ? -8.359 8.132 -4.465 1.00 82.81 305 GLY A O 1
ATOM 2431 N N . ALA A 1 306 ? -6.530 7.019 -5.193 1.00 87.31 306 ALA A N 1
ATOM 2432 C CA . ALA A 1 306 ? -7.159 5.704 -5.161 1.00 87.31 306 ALA A CA 1
ATOM 2433 C C . ALA A 1 306 ? -7.667 5.386 -3.750 1.00 87.31 306 ALA A C 1
ATOM 2435 O O . ALA A 1 306 ? -7.001 5.692 -2.756 1.00 87.31 306 ALA A O 1
ATOM 2436 N N . ILE A 1 307 ? -8.855 4.789 -3.683 1.00 90.44 307 ILE A N 1
ATOM 2437 C CA . ILE A 1 307 ? -9.443 4.274 -2.449 1.00 90.44 307 ILE A CA 1
ATOM 2438 C C . ILE A 1 307 ? -9.207 2.768 -2.429 1.00 90.44 307 ILE A C 1
ATOM 2440 O O . ILE A 1 307 ? -9.459 2.090 -3.428 1.00 90.44 307 ILE A O 1
ATOM 2444 N N . LEU A 1 308 ? -8.686 2.299 -1.301 1.00 89.25 308 LEU A N 1
ATOM 2445 C CA . LEU A 1 308 ? -8.464 0.899 -0.978 1.00 89.25 308 LEU A CA 1
ATOM 2446 C C . LEU A 1 308 ? -9.385 0.542 0.179 1.00 89.25 308 LEU A C 1
ATOM 2448 O O . LEU A 1 308 ? -9.343 1.214 1.215 1.00 89.25 308 LEU A O 1
ATOM 2452 N N . TYR A 1 309 ? -10.216 -0.474 0.012 1.00 88.12 309 TYR A N 1
ATOM 2453 C CA . TYR A 1 309 ? -11.105 -0.924 1.079 1.00 88.12 309 TYR A CA 1
ATOM 2454 C C . TYR A 1 309 ? -10.404 -1.918 2.010 1.00 88.12 309 TYR A C 1
ATOM 2456 O O . TYR A 1 309 ? -9.278 -2.353 1.758 1.00 88.12 309 TYR A O 1
ATOM 2464 N N . ALA A 1 310 ? -11.025 -2.197 3.159 1.00 81.25 310 ALA A N 1
ATOM 2465 C CA . ALA A 1 310 ? -10.422 -3.035 4.193 1.00 81.25 310 ALA A CA 1
ATOM 2466 C C . ALA A 1 310 ? -10.053 -4.433 3.665 1.00 81.25 310 ALA A C 1
ATOM 2468 O O . ALA A 1 310 ? -8.954 -4.906 3.926 1.00 81.25 310 ALA A O 1
ATOM 2469 N N . ASP A 1 311 ? -10.902 -5.047 2.846 1.00 80.81 311 ASP A N 1
ATOM 2470 C CA . ASP A 1 311 ? -10.662 -6.347 2.211 1.00 80.81 311 ASP A CA 1
ATOM 2471 C C . ASP A 1 311 ? -9.398 -6.379 1.330 1.00 80.81 311 ASP A C 1
ATOM 2473 O O . ASP A 1 311 ? -8.643 -7.353 1.381 1.00 80.81 311 ASP A O 1
ATOM 2477 N N . GLU A 1 312 ? -9.109 -5.299 0.595 1.00 84.25 312 GLU A N 1
ATOM 2478 C CA . GLU A 1 312 ? -7.871 -5.142 -0.187 1.00 84.25 312 GLU A CA 1
ATOM 2479 C C . GLU A 1 312 ? -6.614 -5.019 0.696 1.00 84.25 312 GLU A C 1
ATOM 2481 O O . GLU A 1 312 ? -5.505 -5.298 0.240 1.00 84.25 312 GLU A O 1
ATOM 2486 N N . LEU A 1 313 ? -6.762 -4.559 1.942 1.00 86.38 313 LEU A N 1
ATOM 2487 C CA . LEU A 1 313 ? -5.649 -4.215 2.834 1.00 86.38 313 LEU A CA 1
ATOM 2488 C C . LEU A 1 313 ? -5.385 -5.257 3.921 1.00 86.38 313 LEU A C 1
ATOM 2490 O O . LEU A 1 313 ? -4.265 -5.321 4.428 1.00 86.38 313 LEU A O 1
ATOM 2494 N N . THR A 1 314 ? -6.392 -6.045 4.290 1.00 80.88 314 THR A N 1
ATOM 2495 C CA . THR A 1 314 ? -6.361 -6.953 5.447 1.00 80.88 314 THR A CA 1
ATOM 2496 C C . THR A 1 314 ? -6.456 -8.425 5.041 1.00 80.88 314 THR A C 1
ATOM 2498 O O . THR A 1 314 ? -6.416 -9.302 5.903 1.00 80.88 314 THR A O 1
ATOM 2501 N N . GLY A 1 315 ? -6.633 -8.706 3.745 1.00 68.62 315 GLY A N 1
ATOM 2502 C CA . GLY A 1 315 ? -6.791 -10.053 3.203 1.00 68.62 315 GLY A CA 1
ATOM 2503 C C . GLY A 1 315 ? -5.507 -10.892 3.189 1.00 68.62 315 GLY A C 1
ATOM 2504 O O . GLY A 1 315 ? -4.404 -10.423 3.466 1.00 68.62 315 GLY A O 1
ATOM 2505 N N . SER A 1 316 ? -5.649 -12.165 2.807 1.00 64.31 316 SER A N 1
ATOM 2506 C CA . SER A 1 316 ? -4.540 -13.131 2.709 1.00 64.31 316 SER A CA 1
ATOM 2507 C C . SER A 1 316 ? -3.541 -12.832 1.586 1.00 64.31 316 SER A C 1
ATOM 2509 O O . SER A 1 316 ? -2.475 -13.447 1.543 1.00 64.31 316 SER A O 1
ATOM 2511 N N . SER A 1 317 ? -3.885 -11.909 0.685 1.00 74.12 317 SER A N 1
ATOM 2512 C CA . SER A 1 317 ? -3.050 -11.470 -0.432 1.00 74.12 317 SER A CA 1
ATOM 2513 C C . SER A 1 317 ? -2.487 -10.079 -0.134 1.00 74.12 317 SER A C 1
ATOM 2515 O O . SER A 1 317 ? -3.234 -9.104 -0.193 1.00 74.12 317 SER A O 1
ATOM 2517 N N . PRO A 1 318 ? -1.188 -9.964 0.181 1.00 80.81 318 PRO A N 1
ATOM 2518 C CA . PRO A 1 318 ? -0.563 -8.680 0.463 1.00 80.81 318 PRO A CA 1
ATOM 2519 C C . PRO A 1 318 ? -0.643 -7.732 -0.734 1.00 80.81 318 PRO A C 1
ATOM 2521 O O . PRO A 1 318 ? -0.373 -8.118 -1.874 1.00 80.81 318 PRO A O 1
ATOM 2524 N N . LEU A 1 319 ? -0.957 -6.466 -0.472 1.00 88.44 319 LEU A N 1
ATOM 2525 C CA . LEU A 1 319 ? -1.086 -5.455 -1.509 1.00 88.44 319 LEU A CA 1
ATOM 2526 C C . LEU A 1 319 ? 0.295 -4.953 -1.932 1.00 88.44 319 LEU A C 1
ATOM 2528 O O . LEU A 1 319 ? 1.021 -4.394 -1.115 1.00 88.44 319 LEU A O 1
ATOM 2532 N N . LEU A 1 320 ? 0.663 -5.105 -3.205 1.00 91.00 320 LEU A N 1
ATOM 2533 C CA . LEU A 1 320 ? 1.930 -4.572 -3.712 1.00 91.00 320 LEU A CA 1
ATOM 2534 C C . LEU A 1 320 ? 1.934 -3.037 -3.630 1.00 91.00 320 LEU A C 1
ATOM 2536 O O . LEU A 1 320 ? 1.129 -2.369 -4.281 1.00 91.00 320 LEU A O 1
ATOM 2540 N N . VAL A 1 321 ? 2.873 -2.484 -2.864 1.00 94.38 321 VAL A N 1
ATOM 2541 C CA . VAL A 1 321 ? 3.117 -1.038 -2.747 1.00 94.38 321 VAL A CA 1
ATOM 2542 C C . VAL A 1 321 ? 4.133 -0.580 -3.790 1.00 94.38 321 VAL A C 1
ATOM 2544 O O . VAL A 1 321 ? 3.981 0.476 -4.399 1.00 94.38 321 VAL A O 1
ATOM 2547 N N . GLY A 1 322 ? 5.165 -1.377 -4.041 1.00 91.75 322 GLY A N 1
ATOM 2548 C CA . GLY A 1 322 ? 6.187 -1.066 -5.033 1.00 91.75 322 GLY A CA 1
ATOM 2549 C C . GLY A 1 322 ? 7.418 -1.929 -4.837 1.00 91.75 322 GLY A C 1
ATOM 2550 O O . GLY A 1 322 ? 7.322 -3.046 -4.337 1.00 91.75 322 GLY A O 1
ATOM 2551 N N . TYR A 1 323 ? 8.580 -1.399 -5.200 1.00 89.12 323 TYR A N 1
ATOM 2552 C CA . TYR A 1 323 ? 9.853 -2.100 -5.068 1.00 89.12 323 TYR A CA 1
ATOM 2553 C C . TYR A 1 323 ? 10.867 -1.194 -4.380 1.00 89.12 323 TYR A C 1
ATOM 2555 O O . TYR A 1 323 ? 10.947 -0.009 -4.694 1.00 89.12 323 TYR A O 1
ATOM 2563 N N . LEU A 1 324 ? 11.641 -1.732 -3.441 1.00 87.50 324 LEU A N 1
ATOM 2564 C CA . LEU A 1 324 ? 12.663 -0.956 -2.731 1.00 87.50 324 LEU A CA 1
ATOM 2565 C C . LEU A 1 324 ? 13.917 -0.787 -3.581 1.00 87.50 324 LEU A C 1
ATOM 2567 O O . LEU A 1 324 ? 14.208 -1.636 -4.420 1.00 87.50 324 LEU A O 1
ATOM 2571 N N . GLY A 1 325 ? 14.718 0.246 -3.320 1.00 76.31 325 GLY A N 1
ATOM 2572 C CA . GLY A 1 325 ? 16.050 0.332 -3.923 1.00 76.31 325 GLY A CA 1
ATOM 2573 C C . GLY A 1 325 ? 16.379 1.604 -4.681 1.00 76.31 325 GLY A C 1
ATOM 2574 O O . GLY A 1 325 ? 17.289 1.571 -5.509 1.00 76.31 325 GLY A O 1
ATOM 2575 N N . ALA A 1 326 ? 15.676 2.702 -4.416 1.00 76.19 326 ALA A N 1
ATOM 2576 C CA . ALA A 1 326 ? 16.052 4.006 -4.956 1.00 76.19 326 ALA A CA 1
ATOM 2577 C C . ALA A 1 326 ? 17.263 4.638 -4.234 1.00 76.19 326 ALA A C 1
ATOM 2579 O O . ALA A 1 326 ? 17.910 5.532 -4.770 1.00 76.19 326 ALA A O 1
ATOM 2580 N N . THR A 1 327 ? 17.591 4.178 -3.024 1.00 75.00 327 THR A N 1
ATOM 2581 C CA . THR A 1 327 ? 18.713 4.672 -2.205 1.00 75.00 327 THR A CA 1
ATOM 2582 C C . THR A 1 327 ? 19.977 3.836 -2.381 1.00 75.00 327 THR A C 1
ATOM 2584 O O . THR A 1 327 ? 19.908 2.697 -2.832 1.00 75.00 327 THR A O 1
ATOM 2587 N N . ARG A 1 328 ? 21.139 4.369 -1.977 1.00 71.69 328 ARG A N 1
ATOM 2588 C CA . ARG A 1 328 ? 22.430 3.658 -2.015 1.00 71.69 328 ARG A CA 1
ATOM 2589 C C . ARG A 1 328 ? 22.348 2.283 -1.342 1.00 71.69 328 ARG A C 1
ATOM 2591 O O . ARG A 1 328 ? 22.470 1.264 -2.002 1.00 71.69 328 ARG A O 1
ATOM 2598 N N . THR A 1 329 ? 21.999 2.240 -0.063 1.00 76.75 329 THR A N 1
ATOM 2599 C CA . THR A 1 329 ? 21.720 0.980 0.635 1.00 76.75 329 THR A CA 1
ATOM 2600 C C . THR A 1 329 ? 20.277 0.559 0.350 1.00 76.75 329 THR A C 1
ATOM 2602 O O . THR A 1 329 ? 19.379 1.309 0.721 1.00 76.75 329 THR A O 1
ATOM 2605 N N . PRO A 1 330 ? 19.994 -0.601 -0.266 1.00 80.12 330 PRO A N 1
ATOM 2606 C CA . PRO A 1 330 ? 18.632 -0.971 -0.640 1.00 80.12 330 PRO A CA 1
ATOM 2607 C C . PRO A 1 330 ? 17.785 -1.302 0.595 1.00 80.12 330 PRO A C 1
ATOM 2609 O O . PRO A 1 330 ? 17.918 -2.368 1.189 1.00 80.12 330 PRO A O 1
ATOM 2612 N N . HIS A 1 331 ? 16.891 -0.394 0.970 1.00 85.25 331 HIS A N 1
ATOM 2613 C CA . HIS A 1 331 ? 15.910 -0.591 2.036 1.00 85.25 331 HIS A CA 1
ATOM 2614 C C . HIS A 1 331 ? 14.608 0.136 1.696 1.00 85.25 331 HIS A C 1
ATOM 2616 O O . HIS A 1 331 ? 14.592 1.014 0.832 1.00 85.25 331 HIS A O 1
ATOM 2622 N N . VAL A 1 332 ? 13.527 -0.236 2.377 1.00 89.31 332 VAL A N 1
ATOM 2623 C CA . VAL A 1 332 ? 12.318 0.585 2.499 1.00 89.31 332 VAL A CA 1
ATOM 2624 C C . VAL A 1 332 ? 12.268 1.135 3.919 1.00 89.31 332 VAL A C 1
ATOM 2626 O O . VAL A 1 332 ? 12.489 0.389 4.874 1.00 89.31 332 VAL A O 1
ATOM 2629 N N . HIS A 1 333 ? 11.979 2.427 4.050 1.00 88.38 333 HIS A N 1
ATOM 2630 C CA . HIS A 1 333 ? 11.656 3.029 5.341 1.00 88.38 333 HIS A CA 1
ATOM 2631 C C . HIS A 1 333 ? 10.137 3.085 5.475 1.00 88.38 333 HIS A C 1
ATOM 2633 O O . HIS A 1 333 ? 9.465 3.634 4.599 1.00 88.38 333 HIS A O 1
ATOM 2639 N N . ILE A 1 334 ? 9.588 2.507 6.542 1.00 90.81 334 ILE A N 1
ATOM 2640 C CA . ILE A 1 334 ? 8.145 2.469 6.792 1.00 90.81 334 ILE A CA 1
ATOM 2641 C C . ILE A 1 334 ? 7.850 3.228 8.075 1.00 90.81 334 ILE A C 1
ATOM 2643 O O . ILE A 1 334 ? 8.370 2.862 9.119 1.00 90.81 334 ILE A O 1
ATOM 2647 N N . GLN A 1 335 ? 7.002 4.252 8.033 1.00 89.25 335 GLN A N 1
ATOM 2648 C CA . GLN A 1 335 ? 6.653 5.052 9.214 1.00 89.25 335 GLN A CA 1
ATOM 2649 C C . GLN A 1 335 ? 5.147 5.261 9.336 1.00 89.25 335 GLN A C 1
ATOM 2651 O O . GLN A 1 335 ? 4.440 5.279 8.329 1.00 89.25 335 GLN A O 1
ATOM 2656 N N . ALA A 1 336 ? 4.659 5.468 10.562 1.00 91.88 336 ALA A N 1
ATOM 2657 C CA . ALA A 1 336 ? 3.249 5.734 10.823 1.00 91.88 336 ALA A CA 1
ATOM 2658 C C . ALA A 1 336 ? 3.020 7.058 11.560 1.00 91.88 336 ALA A C 1
ATOM 2660 O O . ALA A 1 336 ? 3.885 7.562 12.281 1.00 91.88 336 ALA A O 1
ATOM 2661 N N . SER A 1 337 ? 1.847 7.653 11.348 1.00 92.06 337 SER A N 1
ATOM 2662 C CA . SER A 1 337 ? 1.446 8.917 11.970 1.00 92.06 337 SER A CA 1
ATOM 2663 C C . SER A 1 337 ? -0.043 8.989 12.263 1.00 92.06 337 SER A C 1
ATOM 2665 O O . SER A 1 337 ? -0.843 8.379 11.559 1.00 92.06 337 SER A O 1
ATOM 2667 N N . TYR A 1 338 ? -0.401 9.726 13.308 1.00 93.62 338 TYR A N 1
ATOM 2668 C CA . TYR A 1 338 ? -1.755 9.836 13.837 1.00 93.62 338 TYR A CA 1
ATOM 2669 C C . TYR A 1 338 ? -2.307 11.257 13.705 1.00 93.62 338 TYR A C 1
ATOM 2671 O O . TYR A 1 338 ? -1.585 12.239 13.923 1.00 93.62 338 TYR A O 1
ATOM 2679 N N . ARG A 1 339 ? -3.612 11.347 13.423 1.00 92.94 339 ARG A N 1
ATOM 2680 C CA . ARG A 1 339 ? -4.407 12.572 13.529 1.00 92.94 339 ARG A CA 1
ATOM 2681 C C . ARG A 1 339 ? -5.832 12.259 14.010 1.00 92.94 339 ARG A C 1
ATOM 2683 O O . ARG A 1 339 ? -6.458 11.330 13.502 1.00 92.94 339 ARG A O 1
ATOM 2690 N N . ASP A 1 340 ? -6.341 13.052 14.954 1.00 92.94 340 ASP A N 1
ATOM 2691 C CA . ASP A 1 340 ? -7.707 12.915 15.486 1.00 92.94 340 ASP A CA 1
ATOM 2692 C C . ASP A 1 340 ? -8.754 13.434 14.496 1.00 92.94 340 ASP A C 1
ATOM 2694 O O . ASP A 1 340 ? -8.699 14.600 14.114 1.00 92.94 340 ASP A O 1
ATOM 2698 N N . GLY A 1 341 ? -9.709 12.591 14.101 1.00 92.44 341 GLY A N 1
ATOM 2699 C CA . GLY A 1 341 ? -10.706 12.884 13.068 1.00 92.44 341 GLY A CA 1
ATOM 2700 C C . GLY A 1 341 ? -10.475 12.166 11.733 1.00 92.44 341 GLY A C 1
ATOM 2701 O O . GLY A 1 341 ? -9.473 11.479 11.515 1.00 92.44 341 GLY A O 1
ATOM 2702 N N . GLU A 1 342 ? -11.431 12.322 10.817 1.00 92.56 342 GLU A N 1
ATOM 2703 C CA . GLU A 1 342 ? -11.373 11.782 9.455 1.00 92.56 342 GLU A CA 1
ATOM 2704 C C . GLU A 1 342 ? -10.644 12.758 8.523 1.00 92.56 342 GLU A C 1
ATOM 2706 O O . GLU A 1 342 ? -11.115 13.865 8.262 1.00 92.56 342 GLU A O 1
ATOM 2711 N N . TYR A 1 343 ? -9.509 12.336 7.967 1.00 89.12 343 TYR A N 1
ATOM 2712 C CA . TYR A 1 343 ? -8.767 13.118 6.985 1.00 89.12 343 TYR A CA 1
ATOM 2713 C C . TYR A 1 343 ? -8.539 12.333 5.703 1.00 89.12 343 TYR A C 1
ATOM 2715 O O . TYR A 1 343 ? -8.229 11.147 5.703 1.00 89.12 343 TYR A O 1
ATOM 2723 N N . LYS A 1 344 ? -8.639 13.050 4.582 1.00 85.56 344 LYS A N 1
ATOM 2724 C CA . LYS A 1 344 ? -8.427 12.528 3.222 1.00 85.56 344 LYS A CA 1
ATOM 2725 C C . LYS A 1 344 ? -7.215 13.173 2.556 1.00 85.56 344 LYS A C 1
ATOM 2727 O O . LYS A 1 344 ? -7.193 13.316 1.336 1.00 85.56 344 LYS A O 1
ATOM 2732 N N . THR A 1 345 ? -6.252 13.629 3.352 1.00 87.00 345 THR A N 1
ATOM 2733 C CA . THR A 1 345 ? -5.062 14.363 2.905 1.00 87.00 345 THR A CA 1
ATOM 2734 C C . THR A 1 345 ? -3.804 13.763 3.513 1.00 87.00 345 THR A C 1
ATOM 2736 O O . THR A 1 345 ? -3.868 13.051 4.513 1.00 87.00 345 THR A O 1
ATOM 2739 N N . ARG A 1 346 ? -2.652 14.062 2.902 1.00 83.44 346 ARG A N 1
ATOM 2740 C CA . ARG A 1 346 ? -1.346 13.601 3.382 1.00 83.44 346 ARG A CA 1
ATOM 2741 C C . ARG A 1 346 ? -1.076 14.019 4.841 1.00 83.44 346 ARG A C 1
ATOM 2743 O O . ARG A 1 346 ? -1.591 15.051 5.305 1.00 83.44 346 ARG A O 1
ATOM 2750 N N . PRO A 1 347 ? -0.245 13.248 5.561 1.00 83.19 347 PRO A N 1
ATOM 2751 C CA . PRO A 1 347 ? 0.195 13.621 6.889 1.00 83.19 347 PRO A CA 1
ATOM 2752 C C . PRO A 1 347 ? 0.969 14.946 6.858 1.00 83.19 347 PRO A C 1
ATOM 2754 O O . PRO A 1 347 ? 1.657 15.280 5.892 1.00 83.19 347 PRO A O 1
ATOM 2757 N N . ARG A 1 348 ? 0.832 15.729 7.925 1.00 82.69 348 ARG A N 1
ATOM 2758 C CA . ARG A 1 348 ? 1.574 16.970 8.157 1.00 82.69 348 ARG A CA 1
ATOM 2759 C C . ARG A 1 348 ? 2.845 16.621 8.916 1.00 82.69 348 ARG A C 1
ATOM 2761 O O . ARG A 1 348 ? 2.878 15.675 9.696 1.00 82.69 348 ARG A O 1
ATOM 2768 N N . ARG A 1 349 ? 3.877 17.458 8.787 1.00 76.56 349 ARG A N 1
ATOM 2769 C CA . ARG A 1 349 ? 5.099 17.334 9.608 1.00 76.56 349 ARG A CA 1
ATOM 2770 C C . ARG A 1 349 ? 4.823 17.400 11.117 1.00 76.56 349 ARG A C 1
ATOM 2772 O O . ARG A 1 349 ? 5.639 16.939 11.904 1.00 76.56 349 ARG A O 1
ATOM 2779 N N . THR A 1 350 ? 3.698 17.996 11.507 1.00 80.12 350 THR A N 1
ATOM 2780 C CA . THR A 1 350 ? 3.250 18.138 12.896 1.00 80.12 350 THR A CA 1
ATOM 2781 C C . THR A 1 350 ? 2.475 16.932 13.419 1.00 80.12 350 THR A C 1
ATOM 2783 O O . THR A 1 350 ? 2.185 16.900 14.611 1.00 80.12 350 THR A O 1
ATOM 2786 N N . ASP A 1 351 ? 2.112 15.975 12.561 1.00 84.75 351 ASP A N 1
ATOM 2787 C CA . ASP A 1 351 ? 1.375 14.790 12.996 1.00 84.75 351 ASP A CA 1
ATOM 2788 C C . ASP A 1 351 ? 2.244 13.925 13.913 1.00 84.75 351 ASP A C 1
ATOM 2790 O O . ASP A 1 351 ? 3.469 13.838 13.760 1.00 84.75 351 ASP A O 1
ATOM 2794 N N . ILE A 1 352 ? 1.602 13.278 14.883 1.00 84.44 352 ILE A N 1
ATOM 2795 C CA . ILE A 1 352 ? 2.301 12.490 15.897 1.00 84.44 352 ILE A CA 1
ATOM 2796 C C . ILE A 1 352 ? 2.753 11.178 15.257 1.00 84.44 352 ILE A C 1
ATOM 2798 O O . ILE A 1 352 ? 1.924 10.416 14.768 1.00 84.44 352 ILE A O 1
ATOM 2802 N N . LYS A 1 353 ? 4.064 10.916 15.242 1.00 84.88 353 LYS A N 1
ATOM 2803 C CA . LYS A 1 353 ? 4.637 9.656 14.747 1.00 84.88 353 LYS A CA 1
ATOM 2804 C C . LYS A 1 353 ? 4.543 8.563 15.815 1.00 84.88 353 LYS A C 1
ATOM 2806 O O . LYS A 1 353 ? 4.701 8.855 16.999 1.00 84.88 353 LYS A O 1
ATOM 2811 N N . PHE A 1 354 ? 4.313 7.324 15.396 1.00 84.38 354 PHE A N 1
ATOM 2812 C CA . PHE A 1 354 ? 4.254 6.152 16.273 1.00 84.38 354 PHE A CA 1
ATOM 2813 C C . PHE A 1 354 ? 4.762 4.901 15.542 1.00 84.38 354 PHE A C 1
ATOM 2815 O O . PHE A 1 354 ? 5.024 4.949 14.341 1.00 84.38 354 PHE A O 1
ATOM 2822 N N . ASP A 1 355 ? 4.908 3.794 16.272 1.00 83.56 355 ASP A N 1
ATOM 2823 C CA . ASP A 1 355 ? 5.404 2.528 15.728 1.00 83.56 355 ASP A CA 1
ATOM 2824 C C . ASP A 1 355 ? 4.456 1.955 14.644 1.00 83.56 355 ASP A C 1
ATOM 2826 O O . ASP A 1 355 ? 3.315 1.589 14.953 1.00 83.56 355 ASP A O 1
ATOM 2830 N N . PRO A 1 356 ? 4.903 1.822 13.379 1.00 87.12 356 PRO A N 1
ATOM 2831 C CA . PRO A 1 356 ? 4.071 1.320 12.287 1.00 87.12 356 PRO A CA 1
ATOM 2832 C C . PRO A 1 356 ? 3.649 -0.141 12.466 1.00 87.12 356 PRO A C 1
ATOM 2834 O O . PRO A 1 356 ? 2.662 -0.563 11.864 1.00 87.12 356 PRO A O 1
ATOM 2837 N N . THR A 1 357 ? 4.329 -0.918 13.313 1.00 82.44 357 THR A N 1
ATOM 2838 C CA . THR A 1 357 ? 3.986 -2.328 13.563 1.00 82.44 357 THR A CA 1
ATOM 2839 C C . THR A 1 357 ? 2.636 -2.509 14.262 1.00 82.44 357 THR A C 1
ATOM 2841 O O . THR A 1 357 ? 2.069 -3.598 14.238 1.00 82.44 357 THR A O 1
ATOM 2844 N N . ILE A 1 358 ? 2.064 -1.438 14.825 1.00 84.81 358 ILE A N 1
ATOM 2845 C CA . ILE A 1 358 ? 0.680 -1.443 15.323 1.00 84.81 358 ILE A CA 1
ATOM 2846 C C . ILE A 1 358 ? -0.316 -1.571 14.168 1.00 84.81 358 ILE A C 1
ATOM 2848 O O . ILE A 1 358 ? -1.374 -2.166 14.344 1.00 84.81 358 ILE A O 1
ATOM 2852 N N . MET A 1 359 ? 0.011 -1.008 13.002 1.00 90.06 359 MET A N 1
ATOM 2853 C CA . MET A 1 359 ? -0.835 -1.059 11.810 1.00 90.06 359 MET A CA 1
ATOM 2854 C C . MET A 1 359 ? -0.533 -2.268 10.931 1.00 90.06 359 MET A C 1
ATOM 2856 O O . MET A 1 359 ? -1.410 -2.690 10.191 1.00 90.06 359 MET A O 1
ATOM 2860 N N . LEU A 1 360 ? 0.689 -2.799 10.980 1.00 86.38 360 LEU A N 1
ATOM 2861 C CA . LEU A 1 360 ? 1.136 -3.912 10.143 1.00 86.38 360 LEU A CA 1
ATOM 2862 C C . LEU A 1 360 ? 0.904 -5.266 10.822 1.00 86.38 360 LEU A C 1
ATOM 2864 O O . LEU A 1 360 ? 0.913 -5.377 12.055 1.00 86.38 360 LEU A O 1
ATOM 2868 N N . TYR A 1 361 ? 0.697 -6.292 10.004 1.00 73.44 361 TYR A N 1
ATOM 2869 C CA . TYR A 1 361 ? 0.757 -7.682 10.449 1.00 73.44 361 TYR A CA 1
ATOM 2870 C C . TYR A 1 361 ? 2.180 -8.210 10.585 1.00 73.44 361 TYR A C 1
ATOM 2872 O O . TYR A 1 361 ? 3.055 -7.767 9.806 1.00 73.44 361 TYR A O 1
#

Radius of gyration: 27.52 Å; Cα contacts (8 Å, |Δi|>4): 629; chains: 1; bounding box: 49×79×78 Å